Protein AF-A0A0U1DBP9-F1 (afdb_monomer)

Sequence (206 aa):
MGWTPLWFPVGHDGGGNIYAADLAPAAHGYRGQVIYLDHESPAGAMHCNESFTEMLVHGRKGTRSWPVEDGATASIDEWNADTEVLCTGGRDRPVDLGPLLNHPRIHAICTAGRPLADPRQLTRFPALDFLSMGLAEWRALLDAELVPPQLLAAEIFDDDSELAATVTTANDLLGLFGRPLIEMTQMRGWRQRNLMDRLREICWDS

pLDDT: mean 79.06, std 16.12, range [37.81, 97.75]

Mean predicted aligned error: 13.96 Å

Solvent-accessible surface area (backbone atoms only — not comparable to full-atom values): 12348 Å² total; per-residue (Å²): 138,88,79,58,94,48,48,44,77,78,49,64,82,81,79,75,26,38,34,22,33,26,65,70,50,58,101,86,55,51,76,42,17,25,28,35,37,54,74,86,51,91,76,55,71,27,55,28,37,79,31,64,58,47,39,70,77,66,64,46,79,52,65,73,51,71,74,77,66,62,79,32,51,25,38,82,92,65,62,58,94,67,26,28,32,40,39,50,72,87,74,101,55,61,47,73,59,76,92,55,62,57,37,76,52,31,24,34,41,34,34,84,51,49,50,57,66,56,68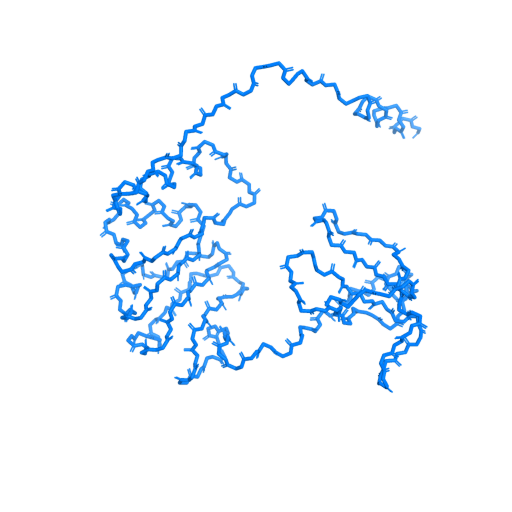,70,56,62,68,39,33,84,43,37,28,35,44,32,30,16,59,69,53,51,50,54,29,58,80,65,71,50,64,56,89,65,52,79,46,76,44,77,44,59,99,83,61,57,67,68,60,54,52,50,54,51,31,54,51,26,53,75,72,74,43,84,68,82,82,87,77,82,76,82,80,80,67,94,72,59,75,63,62,67,54,57,70,69,74,75,81,130

Structure (mmCIF, N/CA/C/O backbone):
data_AF-A0A0U1DBP9-F1
#
_entry.id   AF-A0A0U1DBP9-F1
#
loop_
_atom_site.group_PDB
_atom_site.id
_atom_site.type_symbol
_atom_site.label_atom_id
_atom_site.label_alt_id
_atom_site.label_comp_id
_atom_site.label_asym_id
_atom_site.label_entity_id
_atom_site.label_seq_id
_atom_site.pdbx_PDB_ins_code
_atom_site.Cartn_x
_atom_site.Cartn_y
_atom_site.Cartn_z
_atom_site.occupancy
_atom_site.B_iso_or_equiv
_atom_site.auth_seq_id
_atom_site.auth_comp_id
_atom_site.auth_asym_id
_atom_site.auth_atom_id
_atom_site.pdbx_PDB_model_num
ATOM 1 N N . MET A 1 1 ? 22.218 -13.522 4.074 1.00 42.28 1 MET A N 1
ATOM 2 C CA . MET A 1 1 ? 22.769 -12.162 4.261 1.00 42.28 1 MET A CA 1
ATOM 3 C C . MET A 1 1 ? 24.056 -12.053 3.461 1.00 42.28 1 MET A C 1
ATOM 5 O O . MET A 1 1 ? 25.081 -12.575 3.883 1.00 42.28 1 MET A O 1
ATOM 9 N N . GLY A 1 2 ? 23.939 -11.520 2.243 1.00 55.50 2 GLY A N 1
ATOM 10 C CA . GLY A 1 2 ? 24.971 -11.527 1.205 1.00 55.50 2 GLY A CA 1
ATOM 11 C C . GLY A 1 2 ? 25.671 -10.181 1.092 1.00 55.50 2 GLY A C 1
ATOM 12 O O . GLY A 1 2 ? 25.407 -9.433 0.167 1.00 55.50 2 GLY A O 1
ATOM 13 N N . TRP A 1 3 ? 26.547 -9.884 2.043 1.00 59.06 3 TRP A N 1
ATOM 14 C CA . TRP A 1 3 ? 27.486 -8.765 1.977 1.00 59.06 3 TRP A CA 1
ATOM 15 C C . TRP A 1 3 ? 28.909 -9.314 1.907 1.00 59.06 3 TRP A C 1
ATOM 17 O O . TRP A 1 3 ? 29.268 -10.234 2.644 1.00 59.06 3 TRP A O 1
ATOM 27 N N . THR A 1 4 ? 29.717 -8.763 1.005 1.00 71.69 4 THR A N 1
ATOM 28 C CA . THR A 1 4 ? 31.133 -9.107 0.845 1.00 71.69 4 THR A CA 1
ATOM 29 C C . THR A 1 4 ? 31.982 -7.848 1.014 1.00 71.69 4 THR A C 1
ATOM 31 O O . THR A 1 4 ? 31.596 -6.788 0.521 1.00 71.69 4 THR A O 1
ATOM 34 N N . PRO A 1 5 ? 33.165 -7.931 1.654 1.00 78.56 5 PRO A N 1
ATOM 35 C CA . PRO A 1 5 ? 34.103 -6.805 1.728 1.00 78.56 5 PRO A CA 1
ATOM 36 C C . PRO A 1 5 ? 34.623 -6.362 0.349 1.00 78.56 5 PRO A C 1
ATOM 38 O O . PRO A 1 5 ? 35.319 -5.357 0.242 1.00 78.56 5 PRO A O 1
ATOM 41 N N . LEU A 1 6 ? 34.310 -7.119 -0.706 1.00 85.81 6 LEU A N 1
ATOM 42 C CA . LEU A 1 6 ? 34.661 -6.819 -2.089 1.00 85.81 6 LEU A CA 1
ATOM 43 C C . LEU A 1 6 ? 33.613 -5.949 -2.798 1.00 85.81 6 LEU A C 1
ATOM 45 O O . LEU A 1 6 ? 33.759 -5.680 -3.985 1.00 85.81 6 LEU A O 1
ATOM 49 N N . TRP A 1 7 ? 32.592 -5.474 -2.087 1.00 88.88 7 TRP A N 1
ATOM 50 C CA . TRP A 1 7 ? 31.706 -4.413 -2.555 1.00 88.88 7 TRP A CA 1
ATOM 51 C C . TRP A 1 7 ? 32.135 -3.098 -1.928 1.00 88.88 7 TRP A C 1
ATOM 53 O O . TRP A 1 7 ? 31.959 -2.882 -0.732 1.00 88.88 7 TRP A O 1
ATOM 63 N N . PHE A 1 8 ? 32.745 -2.237 -2.737 1.00 88.88 8 PHE A N 1
ATOM 64 C CA . PHE A 1 8 ? 33.294 -0.968 -2.277 1.00 88.88 8 PHE A CA 1
ATOM 65 C C . PHE A 1 8 ? 32.264 0.153 -2.474 1.00 88.88 8 PHE A C 1
ATOM 67 O O . PHE A 1 8 ? 31.972 0.478 -3.626 1.00 88.88 8 PHE A O 1
ATOM 74 N N . PRO A 1 9 ? 31.705 0.757 -1.409 1.00 87.94 9 PRO A N 1
ATOM 75 C CA . PRO A 1 9 ? 30.751 1.855 -1.539 1.00 87.94 9 PRO A CA 1
ATOM 76 C C . PRO A 1 9 ? 31.374 3.056 -2.257 1.00 87.94 9 PRO A C 1
ATOM 78 O O . PRO A 1 9 ? 32.450 3.521 -1.887 1.00 87.94 9 PRO A O 1
ATOM 81 N N . VAL A 1 10 ? 30.685 3.571 -3.271 1.00 85.19 10 VAL A N 1
ATOM 82 C CA . VAL A 1 10 ? 31.117 4.730 -4.074 1.00 85.19 10 VAL A CA 1
ATOM 83 C C . VAL A 1 10 ? 30.134 5.899 -4.011 1.00 85.19 10 VAL A C 1
ATOM 85 O O . VAL A 1 10 ? 30.474 7.004 -4.429 1.00 85.19 10 VAL A O 1
ATOM 88 N N . GLY A 1 11 ? 28.929 5.683 -3.481 1.00 82.69 11 GLY A N 1
ATOM 89 C CA . GLY A 1 11 ? 27.929 6.731 -3.299 1.00 82.69 11 GLY A CA 1
ATOM 90 C C . GLY A 1 11 ? 26.657 6.222 -2.629 1.00 82.69 11 GLY A C 1
ATOM 91 O O . GLY A 1 11 ? 26.499 5.025 -2.397 1.00 82.69 11 GLY A O 1
ATOM 92 N N . HIS A 1 12 ? 25.743 7.142 -2.341 1.00 83.19 12 HIS A N 1
ATOM 93 C CA . HIS A 1 12 ? 24.415 6.858 -1.799 1.00 83.19 12 HIS A CA 1
ATOM 94 C C . HIS A 1 12 ? 23.386 7.803 -2.429 1.00 83.19 12 HIS A C 1
ATOM 96 O O . HIS A 1 12 ? 23.753 8.863 -2.938 1.00 83.19 12 HIS A O 1
ATOM 102 N N . ASP A 1 13 ? 22.104 7.446 -2.378 1.00 74.88 13 ASP A N 1
ATOM 103 C CA . ASP A 1 13 ? 21.010 8.330 -2.818 1.00 74.88 13 ASP A CA 1
ATOM 104 C C . ASP A 1 13 ? 20.464 9.233 -1.699 1.00 74.88 13 ASP A C 1
ATOM 106 O O . ASP A 1 13 ? 19.706 10.157 -1.969 1.00 74.88 13 ASP A O 1
ATOM 110 N N . GLY A 1 14 ? 20.904 9.014 -0.456 1.00 73.19 14 GLY A N 1
ATOM 111 C CA . GLY A 1 14 ? 20.485 9.795 0.713 1.00 73.19 14 GLY A CA 1
ATOM 112 C C . GLY A 1 14 ? 19.335 9.157 1.489 1.00 73.19 14 GLY A C 1
ATOM 113 O O . GLY A 1 14 ? 19.112 9.544 2.631 1.00 73.19 14 GLY A O 1
ATOM 114 N N . GLY A 1 15 ? 18.694 8.133 0.926 1.00 72.81 15 GLY A N 1
ATOM 115 C CA . GLY A 1 15 ? 17.669 7.323 1.575 1.00 72.81 15 GLY A CA 1
ATOM 116 C C . GLY A 1 15 ? 18.224 6.022 2.143 1.00 72.81 15 GLY A C 1
ATOM 117 O O . GLY A 1 15 ? 17.521 5.036 2.148 1.00 72.81 15 GLY A O 1
ATOM 118 N N . GLY A 1 16 ? 19.498 5.965 2.545 1.00 74.62 16 GLY A N 1
ATOM 119 C CA . GLY A 1 16 ? 20.103 4.746 3.107 1.00 74.62 16 GLY A CA 1
ATOM 120 C C . GLY A 1 16 ? 20.581 3.705 2.085 1.00 74.62 16 GLY A C 1
ATOM 121 O O . GLY A 1 16 ? 21.325 2.801 2.465 1.00 74.62 16 GLY A O 1
ATOM 122 N N . AS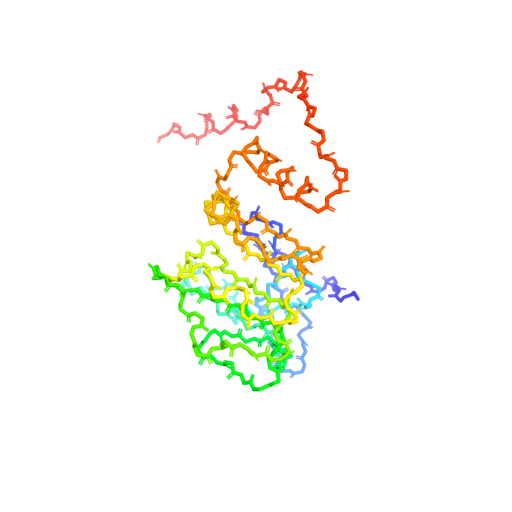N A 1 17 ? 20.261 3.862 0.798 1.00 81.44 17 ASN A N 1
ATOM 123 C CA . ASN A 1 17 ? 20.719 2.948 -0.247 1.00 81.44 17 ASN A CA 1
ATOM 124 C C . ASN A 1 17 ? 22.143 3.266 -0.705 1.00 81.44 17 ASN A C 1
ATOM 126 O O . ASN A 1 17 ? 22.565 4.427 -0.750 1.00 81.44 17 ASN A O 1
ATOM 130 N N . ILE A 1 18 ? 22.877 2.230 -1.109 1.00 85.19 18 ILE A N 1
ATOM 131 C CA . ILE A 1 18 ? 24.304 2.329 -1.425 1.00 85.19 18 ILE A CA 1
ATOM 132 C C . ILE A 1 18 ? 24.569 1.907 -2.869 1.00 85.19 18 ILE A C 1
ATOM 134 O O . ILE A 1 18 ? 24.165 0.835 -3.307 1.00 85.19 18 ILE A O 1
ATOM 138 N N . TYR A 1 19 ? 25.334 2.719 -3.593 1.00 85.00 19 TYR A N 1
ATOM 139 C CA . TYR A 1 19 ? 25.986 2.309 -4.835 1.00 85.00 19 TYR A CA 1
ATOM 140 C C . TYR A 1 19 ? 27.369 1.775 -4.486 1.00 85.00 19 TYR A C 1
ATOM 142 O O . TYR A 1 19 ? 28.158 2.474 -3.844 1.00 85.00 19 TYR A O 1
ATOM 150 N N . ALA A 1 20 ? 27.685 0.559 -4.916 1.00 88.50 20 ALA A N 1
ATOM 151 C CA . ALA A 1 20 ? 28.977 -0.066 -4.669 1.00 88.50 20 ALA A CA 1
ATOM 152 C C . ALA A 1 20 ? 29.616 -0.556 -5.970 1.00 88.50 20 ALA A C 1
ATOM 154 O O . ALA A 1 20 ? 28.935 -1.048 -6.866 1.00 88.50 20 ALA A O 1
ATOM 155 N N . ALA A 1 21 ? 30.937 -0.435 -6.070 1.00 90.31 21 ALA A N 1
ATOM 156 C CA . ALA A 1 21 ? 31.715 -1.120 -7.089 1.00 90.31 21 ALA A CA 1
ATOM 157 C C . ALA A 1 21 ? 31.906 -2.582 -6.669 1.00 90.31 21 ALA A C 1
ATOM 159 O O . ALA A 1 21 ? 32.447 -2.866 -5.596 1.00 90.31 21 ALA A O 1
ATOM 160 N N . ASP A 1 22 ? 31.473 -3.505 -7.518 1.00 90.25 22 ASP A N 1
ATOM 161 C CA . ASP A 1 22 ? 31.562 -4.938 -7.274 1.00 90.25 22 ASP A CA 1
ATOM 162 C C . ASP A 1 22 ? 32.907 -5.492 -7.761 1.00 90.25 22 ASP A C 1
ATOM 164 O O . ASP A 1 22 ? 33.198 -5.566 -8.958 1.00 90.25 22 ASP A O 1
ATOM 168 N N . LEU A 1 23 ? 33.764 -5.874 -6.815 1.00 90.75 23 LEU A N 1
ATOM 169 C CA . LEU A 1 23 ? 35.080 -6.448 -7.089 1.00 90.75 23 LEU A CA 1
ATOM 170 C C . LEU A 1 23 ? 35.072 -7.984 -7.101 1.00 90.75 23 LEU A C 1
ATOM 172 O O . LEU A 1 23 ? 36.127 -8.576 -7.342 1.00 90.75 23 LEU A O 1
ATOM 176 N N . ALA A 1 24 ? 33.920 -8.615 -6.854 1.00 88.38 24 ALA A N 1
ATOM 177 C CA . ALA A 1 24 ? 33.733 -10.063 -6.840 1.00 88.38 24 ALA A CA 1
ATOM 178 C C . ALA A 1 24 ? 32.407 -10.462 -7.516 1.00 88.38 24 ALA A C 1
ATOM 180 O O . ALA A 1 24 ? 31.544 -11.063 -6.867 1.00 88.38 24 ALA A O 1
ATOM 181 N N . PRO A 1 25 ? 32.245 -10.147 -8.814 1.00 84.88 25 PRO A N 1
ATOM 182 C CA . PRO A 1 25 ? 31.009 -10.423 -9.526 1.00 84.88 25 PRO A CA 1
ATOM 183 C C . PRO A 1 25 ? 30.734 -11.924 -9.643 1.00 84.88 25 PRO A C 1
ATOM 185 O O . PRO A 1 25 ? 31.646 -12.756 -9.663 1.00 84.88 25 PRO A O 1
ATOM 188 N N . ALA A 1 26 ? 29.453 -12.264 -9.784 1.00 79.88 26 ALA A N 1
ATOM 189 C CA . ALA A 1 26 ? 29.017 -13.605 -10.162 1.00 79.88 26 ALA A CA 1
ATOM 190 C C . ALA A 1 26 ? 29.498 -13.977 -11.582 1.00 79.88 26 ALA A C 1
ATOM 192 O O . ALA A 1 26 ? 30.008 -13.138 -12.321 1.00 79.88 26 ALA A O 1
ATOM 193 N N . ALA A 1 27 ? 29.294 -15.234 -11.994 1.00 79.31 27 ALA A N 1
ATOM 194 C CA . ALA A 1 27 ? 29.845 -15.803 -13.234 1.00 79.31 27 ALA A CA 1
ATOM 195 C C . ALA A 1 27 ? 29.553 -15.010 -14.531 1.00 79.31 27 ALA A C 1
ATOM 197 O O . ALA A 1 27 ? 30.297 -15.149 -15.500 1.00 79.31 27 ALA A O 1
ATOM 198 N N . HIS A 1 28 ? 28.499 -14.189 -14.553 1.00 79.00 28 HIS A N 1
ATOM 199 C CA . HIS A 1 28 ? 28.108 -13.356 -15.697 1.00 79.00 28 HIS A CA 1
ATOM 200 C C . HIS A 1 28 ? 28.276 -11.844 -15.466 1.00 79.00 28 HIS A C 1
ATOM 202 O O . HIS A 1 28 ? 27.854 -11.060 -16.308 1.00 79.00 28 HIS A O 1
ATOM 208 N N . GLY A 1 29 ? 28.855 -11.427 -14.337 1.00 80.44 29 GLY A N 1
ATOM 209 C CA . GLY A 1 29 ? 29.117 -10.018 -14.044 1.00 80.44 29 GLY A CA 1
ATOM 210 C C . GLY A 1 29 ? 30.533 -9.587 -14.426 1.00 80.44 29 GLY A C 1
ATOM 211 O O . GLY A 1 29 ? 31.403 -10.406 -14.734 1.00 80.44 29 GLY A O 1
ATOM 212 N N . TYR A 1 30 ? 30.777 -8.280 -14.356 1.00 85.31 30 TYR A N 1
ATOM 213 C CA . TYR A 1 30 ? 32.069 -7.683 -14.689 1.00 85.31 30 TYR A CA 1
ATOM 214 C C . TYR A 1 30 ? 32.696 -7.036 -13.464 1.00 85.31 30 TYR A C 1
ATOM 216 O O . TYR A 1 30 ? 32.031 -6.380 -12.666 1.00 85.31 30 TYR A O 1
ATOM 224 N N . ARG A 1 31 ? 34.007 -7.211 -13.294 1.00 88.12 31 ARG A N 1
ATOM 225 C CA . ARG A 1 31 ? 34.711 -6.615 -12.158 1.00 88.12 31 ARG A CA 1
ATOM 226 C C . ARG A 1 31 ? 34.710 -5.094 -12.307 1.00 88.12 31 ARG A C 1
ATOM 228 O O . ARG A 1 31 ? 35.195 -4.583 -13.310 1.00 88.12 31 ARG A O 1
ATOM 235 N N . GLY A 1 32 ? 34.230 -4.391 -11.286 1.00 86.56 32 GLY A N 1
ATOM 236 C CA . GLY A 1 32 ? 34.070 -2.938 -11.302 1.00 86.56 32 GLY A CA 1
ATOM 237 C C . GLY A 1 32 ? 32.704 -2.461 -11.799 1.00 86.56 32 GLY A C 1
ATOM 238 O O . GLY A 1 32 ? 32.503 -1.247 -11.863 1.00 86.56 32 GLY A O 1
ATOM 239 N N . GLN A 1 33 ? 31.773 -3.380 -12.093 1.00 89.75 33 GLN A N 1
ATOM 240 C CA . GLN A 1 33 ? 30.368 -3.028 -12.284 1.00 89.75 33 GLN A CA 1
ATOM 241 C C . GLN A 1 33 ? 29.831 -2.316 -11.040 1.00 89.75 33 GLN A C 1
ATOM 243 O O . GLN A 1 33 ? 30.244 -2.592 -9.910 1.00 89.75 33 GLN A O 1
ATOM 248 N N . VAL A 1 34 ? 28.911 -1.386 -11.250 1.00 87.56 34 VAL A N 1
ATOM 249 C CA . VAL A 1 34 ? 28.207 -0.699 -10.175 1.00 87.56 34 VAL A CA 1
ATOM 250 C C . VAL A 1 34 ? 26.963 -1.503 -9.852 1.00 87.56 34 VAL A C 1
ATOM 252 O O . VAL A 1 34 ? 26.117 -1.728 -10.718 1.00 87.56 34 VAL A O 1
ATOM 255 N N . ILE A 1 35 ? 26.848 -1.896 -8.593 1.00 86.50 35 ILE A N 1
ATOM 256 C CA . ILE A 1 35 ? 25.664 -2.517 -8.019 1.00 86.50 35 ILE A CA 1
ATOM 257 C C . ILE A 1 35 ? 24.975 -1.545 -7.062 1.00 86.50 35 ILE A C 1
ATOM 259 O O . ILE A 1 35 ? 25.615 -0.685 -6.455 1.00 86.50 35 ILE A O 1
ATOM 263 N N . TYR A 1 36 ? 23.664 -1.679 -6.945 1.00 83.69 36 TYR A N 1
ATOM 264 C CA . TYR A 1 36 ? 22.821 -0.936 -6.026 1.00 83.69 36 TYR A CA 1
ATOM 265 C C . TYR A 1 36 ? 22.365 -1.868 -4.909 1.00 83.69 36 TYR A C 1
ATOM 267 O O . TYR A 1 36 ? 21.880 -2.971 -5.165 1.00 83.69 36 TYR A O 1
ATOM 275 N N . LEU A 1 37 ? 22.575 -1.425 -3.679 1.00 80.69 37 LEU A N 1
ATOM 276 C CA . LEU A 1 37 ? 22.148 -2.089 -2.462 1.00 80.69 37 LEU A CA 1
ATOM 277 C C . LEU A 1 37 ? 20.975 -1.295 -1.917 1.00 80.69 37 LEU A C 1
ATOM 279 O O . LEU A 1 37 ? 21.156 -0.186 -1.405 1.00 80.69 37 LEU A O 1
ATOM 283 N N . ASP A 1 38 ? 19.797 -1.875 -2.075 1.00 74.88 38 ASP A N 1
ATOM 284 C CA . ASP A 1 38 ? 18.578 -1.367 -1.479 1.00 74.88 38 ASP A CA 1
ATOM 285 C C . ASP A 1 38 ? 18.574 -1.722 0.016 1.00 74.88 38 ASP A C 1
ATOM 287 O O . ASP A 1 38 ? 18.887 -2.852 0.401 1.00 74.88 38 ASP A O 1
ATOM 291 N N . HIS A 1 39 ? 18.300 -0.735 0.861 1.00 75.19 39 HIS A N 1
ATOM 292 C CA . HIS A 1 39 ? 18.278 -0.912 2.310 1.00 75.19 39 HIS A CA 1
ATOM 293 C C . HIS A 1 39 ? 16.942 -1.463 2.839 1.00 75.19 39 HIS A C 1
ATOM 295 O O . HIS A 1 39 ? 16.896 -1.940 3.975 1.00 75.19 39 HIS A O 1
ATOM 301 N N . GLU A 1 40 ? 15.887 -1.430 2.026 1.00 71.50 40 GLU A N 1
ATOM 302 C CA . GLU A 1 40 ? 14.545 -1.936 2.326 1.00 71.50 40 GLU A CA 1
ATOM 303 C C . GLU A 1 40 ? 14.326 -3.330 1.731 1.00 71.50 40 GLU A C 1
ATOM 305 O O . GLU A 1 40 ? 13.577 -4.136 2.286 1.00 71.50 40 GLU A O 1
ATOM 310 N N . SER A 1 41 ? 15.016 -3.659 0.632 1.00 61.78 41 SER A N 1
ATOM 311 C CA . SER A 1 41 ? 14.887 -4.970 -0.001 1.00 61.78 41 SER A CA 1
ATOM 312 C C . SER A 1 41 ? 15.908 -5.990 0.520 1.00 61.78 41 SER A C 1
ATOM 314 O O . SER A 1 41 ? 17.120 -5.793 0.404 1.00 61.78 41 SER A O 1
ATOM 316 N N . PRO A 1 42 ? 15.468 -7.171 1.001 1.00 49.88 42 PRO A N 1
ATOM 317 C CA . PRO A 1 42 ? 16.380 -8.269 1.316 1.00 49.88 42 PRO A CA 1
ATOM 318 C C . PRO A 1 42 ? 16.970 -8.929 0.054 1.00 49.88 42 PRO A C 1
ATOM 320 O O . PRO A 1 42 ? 17.831 -9.811 0.169 1.00 49.88 42 PRO A O 1
ATOM 323 N N . ALA A 1 43 ? 16.512 -8.535 -1.143 1.00 56.50 43 ALA A N 1
ATOM 324 C CA . ALA A 1 43 ? 16.802 -9.169 -2.423 1.00 56.50 43 ALA A CA 1
ATOM 325 C C . ALA A 1 43 ? 18.163 -8.757 -3.019 1.00 56.50 43 ALA A C 1
ATOM 327 O O . ALA A 1 43 ? 18.250 -8.328 -4.162 1.00 56.50 43 ALA A O 1
ATOM 328 N N . GLY A 1 44 ? 19.250 -8.957 -2.269 1.00 64.44 44 GLY A N 1
ATOM 329 C CA . GL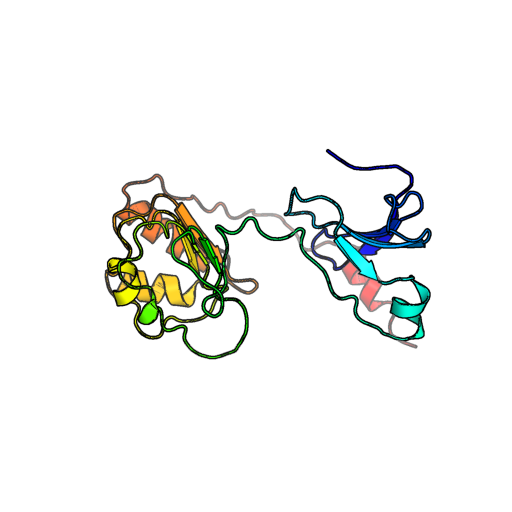Y A 1 44 ? 20.618 -8.891 -2.796 1.00 64.44 44 GLY A CA 1
ATOM 330 C C . GLY A 1 44 ? 20.999 -7.568 -3.479 1.00 64.44 44 GLY A C 1
ATOM 331 O O . GLY A 1 44 ? 20.362 -6.538 -3.308 1.00 64.44 44 GLY A O 1
ATOM 332 N N . ALA A 1 45 ? 22.102 -7.589 -4.225 1.00 72.19 45 ALA A N 1
ATOM 333 C CA . ALA A 1 45 ? 22.585 -6.426 -4.957 1.00 72.19 45 ALA A CA 1
ATOM 334 C C . ALA A 1 45 ? 22.030 -6.407 -6.386 1.00 72.19 45 ALA A C 1
ATOM 336 O O . ALA A 1 45 ? 22.102 -7.415 -7.090 1.00 72.19 45 ALA A O 1
ATOM 337 N N . MET A 1 46 ? 21.528 -5.260 -6.838 1.00 78.19 46 MET A N 1
ATOM 338 C CA . MET A 1 46 ? 21.016 -5.075 -8.197 1.00 78.19 46 MET A CA 1
ATOM 339 C C . MET A 1 46 ? 22.119 -4.539 -9.104 1.00 78.19 46 MET A C 1
ATOM 341 O O . MET A 1 46 ? 22.822 -3.605 -8.725 1.00 78.19 46 MET A O 1
ATOM 345 N N . HIS A 1 47 ? 22.257 -5.053 -10.325 1.00 80.25 47 HIS A N 1
ATOM 346 C CA . HIS A 1 47 ? 23.136 -4.406 -11.299 1.00 80.25 47 HIS A CA 1
ATOM 347 C C . HIS A 1 47 ? 22.589 -3.013 -11.641 1.00 80.25 47 HIS A C 1
ATOM 349 O O . HIS A 1 47 ? 21.403 -2.849 -11.924 1.00 80.25 47 HIS A O 1
ATOM 355 N N . CYS A 1 48 ? 23.463 -2.011 -11.605 1.00 79.75 48 CYS A N 1
ATOM 356 C CA . CYS A 1 48 ? 23.133 -0.626 -11.901 1.00 79.75 48 CYS A CA 1
ATOM 357 C C . CYS A 1 48 ? 23.832 -0.176 -13.187 1.00 79.75 48 CYS A C 1
ATOM 359 O O . CYS A 1 48 ? 23.177 0.329 -14.094 1.00 79.75 48 CYS A O 1
ATOM 361 N N . ASN A 1 49 ? 25.152 -0.342 -13.296 1.00 78.44 49 ASN A N 1
ATOM 362 C CA . ASN A 1 49 ? 25.908 0.120 -14.462 1.00 78.44 49 ASN A CA 1
ATOM 363 C C . ASN A 1 49 ? 27.184 -0.710 -14.672 1.00 78.44 49 ASN A C 1
ATOM 365 O O . ASN A 1 49 ? 27.703 -1.302 -13.732 1.00 78.44 49 ASN A O 1
ATOM 369 N N . GLU A 1 50 ? 27.735 -0.685 -15.882 1.00 82.81 50 GLU A N 1
ATOM 370 C CA . GLU A 1 50 ? 28.965 -1.398 -16.238 1.00 82.81 50 GLU A CA 1
ATOM 371 C C . GLU A 1 50 ? 30.203 -0.822 -15.536 1.00 82.81 50 GLU A C 1
ATOM 373 O O . GLU A 1 50 ? 31.152 -1.554 -15.259 1.00 82.81 50 GLU A O 1
ATOM 378 N N . SER A 1 51 ? 30.217 0.485 -15.237 1.00 80.31 51 SER A N 1
ATOM 379 C CA . SER A 1 51 ? 31.310 1.118 -14.491 1.00 80.31 51 SER A CA 1
ATOM 380 C C . SER A 1 51 ? 30.919 2.445 -13.836 1.00 80.31 51 SER A C 1
ATOM 382 O O . SER A 1 51 ? 29.953 3.110 -14.216 1.00 80.31 51 SER A O 1
ATOM 384 N N . PHE A 1 52 ? 31.729 2.877 -12.868 1.00 78.00 52 PHE A N 1
ATOM 385 C CA . PHE A 1 52 ? 31.586 4.190 -12.235 1.00 78.00 52 PHE A CA 1
ATOM 386 C C . PHE A 1 52 ? 31.850 5.353 -13.209 1.00 78.00 52 PHE A C 1
ATOM 388 O O . PHE A 1 52 ? 31.235 6.412 -13.094 1.00 78.00 52 PHE A O 1
ATOM 395 N N . THR A 1 53 ? 32.720 5.148 -14.204 1.00 79.81 53 THR A N 1
ATOM 396 C CA . THR A 1 53 ? 33.012 6.134 -15.255 1.00 79.81 53 THR A CA 1
ATOM 397 C C . THR A 1 53 ? 31.784 6.416 -16.115 1.00 79.81 53 THR A C 1
ATOM 399 O O . THR A 1 53 ? 31.469 7.580 -16.356 1.00 79.81 53 THR A O 1
ATOM 402 N N . GLU A 1 54 ? 31.043 5.380 -16.511 1.00 76.06 54 GLU A N 1
ATOM 403 C CA . GLU A 1 54 ? 29.792 5.543 -17.265 1.00 76.06 54 GLU A CA 1
ATOM 404 C C . GLU A 1 54 ? 28.749 6.352 -16.482 1.00 76.06 54 GLU A C 1
ATOM 406 O O . GLU A 1 54 ? 28.041 7.188 -17.048 1.00 76.06 54 GLU A O 1
ATOM 411 N N . MET A 1 55 ? 28.698 6.163 -15.163 1.00 72.25 55 MET A N 1
ATOM 412 C CA . MET A 1 55 ? 27.770 6.888 -14.301 1.00 72.25 55 MET A CA 1
ATOM 413 C C . MET A 1 55 ? 28.177 8.356 -14.092 1.00 72.25 55 MET A C 1
ATOM 415 O O . MET A 1 55 ? 27.344 9.243 -14.262 1.00 72.25 55 MET A O 1
ATOM 419 N N . LEU A 1 56 ? 29.440 8.631 -13.742 1.00 75.31 56 LEU A N 1
ATOM 420 C CA . LEU A 1 56 ? 29.887 9.984 -13.383 1.00 75.31 56 LEU A CA 1
ATOM 421 C C . LEU A 1 56 ? 30.304 10.849 -14.572 1.00 75.31 56 LEU A C 1
ATOM 423 O O . LEU A 1 56 ? 29.968 12.028 -14.622 1.00 75.31 56 LEU A O 1
ATOM 427 N N . VAL A 1 57 ? 31.081 10.289 -15.499 1.00 78.69 57 VAL A N 1
ATOM 428 C CA . VAL A 1 57 ? 31.672 11.053 -16.609 1.00 78.69 57 VAL A CA 1
ATOM 429 C C . VAL A 1 57 ? 30.679 11.171 -17.755 1.00 78.69 57 VAL A C 1
ATOM 431 O O . VAL A 1 57 ? 30.595 12.213 -18.403 1.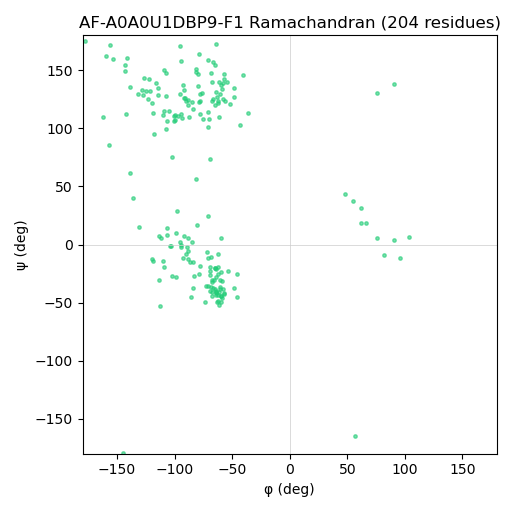00 78.69 57 VAL A O 1
ATOM 434 N N . HIS A 1 58 ? 29.908 10.111 -17.997 1.00 71.56 58 HIS A N 1
ATOM 435 C CA . HIS A 1 58 ? 28.961 10.050 -19.109 1.00 71.56 58 HIS A CA 1
ATOM 436 C C . HIS A 1 58 ? 27.505 10.266 -18.682 1.00 71.56 58 HIS A C 1
ATOM 438 O O . HIS A 1 58 ? 26.622 10.288 -19.537 1.00 71.56 58 HIS A O 1
ATOM 444 N N .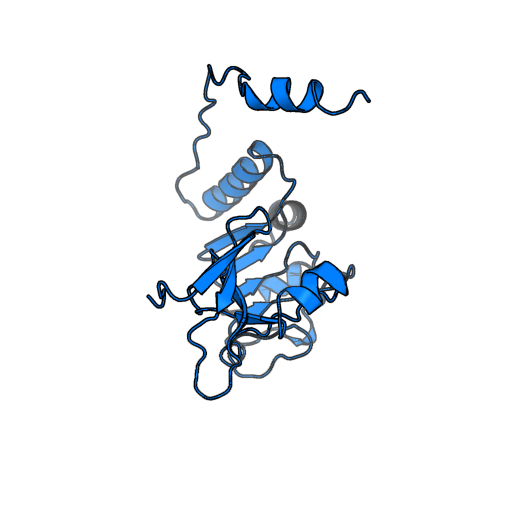 GLY A 1 59 ? 27.249 10.461 -17.381 1.00 64.88 59 GLY A N 1
ATOM 445 C CA . GLY A 1 59 ? 25.923 10.778 -16.846 1.00 64.88 59 GLY A CA 1
ATOM 446 C C . GLY A 1 59 ? 24.875 9.691 -17.098 1.00 64.88 59 GLY A C 1
ATOM 447 O O . GLY A 1 59 ? 23.676 9.975 -17.044 1.00 64.88 59 GLY A O 1
ATOM 448 N N . ARG A 1 60 ? 25.291 8.456 -17.413 1.00 65.62 60 ARG A N 1
ATOM 449 C CA . ARG A 1 60 ? 24.360 7.367 -17.713 1.00 65.62 60 ARG A CA 1
ATOM 450 C C . ARG A 1 60 ? 23.740 6.875 -16.416 1.00 65.62 60 ARG A C 1
ATOM 452 O O . ARG A 1 60 ? 24.392 6.215 -15.605 1.00 65.62 60 ARG A O 1
ATOM 459 N N . LYS A 1 61 ? 22.460 7.189 -16.225 1.00 62.19 61 LYS A N 1
ATOM 460 C CA . LYS A 1 61 ? 21.669 6.627 -15.130 1.00 62.19 61 LYS A CA 1
ATOM 461 C C . LYS A 1 61 ? 21.536 5.126 -15.361 1.00 62.19 61 LYS A C 1
ATOM 463 O O . LYS A 1 61 ? 21.035 4.705 -16.399 1.00 62.19 61 LYS A O 1
ATOM 468 N N . GLY A 1 62 ? 22.034 4.345 -14.411 1.00 60.72 62 GLY A N 1
ATOM 469 C CA . GLY A 1 62 ? 21.939 2.897 -14.464 1.00 60.72 62 GLY A CA 1
ATOM 470 C C . GLY A 1 62 ? 20.489 2.422 -14.470 1.00 60.72 62 GLY A C 1
ATOM 471 O O . GLY A 1 62 ? 19.652 2.974 -13.754 1.00 60.72 62 GLY A O 1
ATOM 472 N N . THR A 1 63 ? 20.184 1.406 -15.272 1.00 59.78 63 THR A N 1
ATOM 473 C CA . THR A 1 63 ? 18.898 0.706 -15.205 1.00 59.78 63 THR A CA 1
ATOM 474 C C . THR A 1 63 ? 18.984 -0.344 -14.114 1.00 59.78 63 THR A C 1
ATOM 476 O O . THR A 1 63 ? 19.779 -1.277 -14.214 1.00 59.78 63 THR A O 1
ATOM 479 N N . ARG A 1 64 ? 18.164 -0.187 -13.076 1.00 66.38 64 ARG A N 1
ATOM 480 C CA . ARG A 1 64 ? 18.065 -1.153 -11.987 1.00 66.38 64 ARG A CA 1
ATOM 481 C C . ARG A 1 64 ? 17.223 -2.331 -12.468 1.00 66.38 64 ARG A C 1
ATOM 483 O O . ARG A 1 64 ? 16.036 -2.162 -12.728 1.00 66.38 64 ARG A O 1
ATOM 490 N N . SER A 1 65 ? 17.829 -3.503 -12.618 1.00 54.84 65 SER A N 1
ATOM 491 C CA . SER A 1 65 ? 17.082 -4.737 -12.862 1.00 54.84 65 SER A CA 1
ATOM 492 C C . SER A 1 65 ? 16.822 -5.414 -11.524 1.00 54.84 65 SER A C 1
ATOM 494 O O . SER A 1 65 ? 17.764 -5.915 -10.900 1.00 54.84 65 SER A O 1
ATOM 496 N N . TRP A 1 66 ? 15.569 -5.411 -11.076 1.00 51.97 66 TRP A N 1
ATOM 497 C CA . TRP A 1 66 ? 15.154 -6.258 -9.963 1.00 51.97 66 TRP A CA 1
ATOM 498 C C . TRP A 1 66 ? 15.460 -7.721 -10.299 1.00 51.97 66 TRP A C 1
ATOM 500 O O . TRP A 1 66 ? 15.331 -8.111 -11.467 1.00 51.97 66 TRP A O 1
ATOM 510 N N . PRO A 1 67 ? 15.891 -8.544 -9.322 1.00 43.66 67 PRO A N 1
ATOM 511 C CA . PRO A 1 67 ? 15.702 -9.982 -9.448 1.00 43.66 67 PRO A CA 1
ATOM 512 C C . PRO A 1 67 ? 14.243 -10.171 -9.840 1.00 43.66 67 PRO A C 1
ATOM 514 O O . PRO A 1 67 ? 13.395 -9.557 -9.197 1.00 43.66 67 PRO A O 1
ATOM 517 N N . VAL A 1 68 ? 13.995 -10.904 -10.931 1.00 43.31 68 VAL A N 1
ATOM 518 C CA . VAL A 1 68 ? 12.653 -11.155 -11.473 1.00 43.31 68 VAL A CA 1
ATOM 519 C C . VAL A 1 68 ? 11.692 -11.301 -10.301 1.00 43.31 68 VAL A C 1
ATOM 521 O O . VAL A 1 68 ? 11.870 -12.216 -9.494 1.00 43.31 68 VAL A O 1
ATOM 524 N N . GLU A 1 69 ? 10.774 -10.339 -10.164 1.00 48.84 69 GLU A N 1
ATOM 525 C CA . GLU A 1 69 ? 9.697 -10.439 -9.192 1.00 48.84 69 GLU A CA 1
ATOM 526 C C . GLU A 1 69 ? 9.050 -11.798 -9.444 1.00 48.84 69 GLU A C 1
ATOM 528 O O . GLU A 1 69 ? 8.690 -12.118 -10.581 1.00 48.84 69 GLU A O 1
ATOM 533 N N . ASP A 1 70 ? 9.033 -12.651 -8.422 1.00 47.34 70 ASP A N 1
ATOM 534 C CA . ASP A 1 70 ? 8.360 -13.942 -8.499 1.00 47.34 70 ASP A CA 1
ATOM 535 C C . ASP A 1 70 ? 6.959 -13.682 -9.077 1.00 47.34 70 ASP A C 1
ATOM 537 O O . ASP A 1 70 ? 6.330 -12.698 -8.683 1.00 47.34 70 ASP A O 1
ATOM 541 N N . GLY A 1 71 ? 6.496 -14.480 -10.048 1.00 51.75 71 GLY A N 1
ATOM 542 C CA . GLY A 1 71 ? 5.386 -14.137 -10.968 1.00 51.75 71 GLY A CA 1
ATOM 543 C C . GLY A 1 71 ? 4.013 -13.839 -10.332 1.00 51.75 71 GLY A C 1
ATOM 544 O O . GLY A 1 71 ? 3.025 -13.668 -11.048 1.00 51.75 71 GLY A O 1
ATOM 545 N N . ALA A 1 72 ? 3.962 -13.795 -9.002 1.00 58.38 72 ALA A N 1
ATOM 546 C CA . ALA A 1 72 ? 2.881 -13.344 -8.145 1.00 58.38 72 ALA A CA 1
ATOM 547 C C . ALA A 1 72 ? 2.781 -11.807 -8.026 1.00 58.38 72 ALA A C 1
ATOM 549 O O . ALA A 1 72 ? 1.680 -11.314 -7.780 1.00 58.38 72 ALA A O 1
ATOM 550 N N . THR A 1 73 ? 3.863 -11.043 -8.218 1.00 63.84 73 THR A N 1
ATOM 551 C CA . THR A 1 73 ? 3.799 -9.569 -8.269 1.00 63.84 73 THR A CA 1
ATOM 552 C C . THR A 1 73 ? 3.693 -9.105 -9.713 1.00 63.84 73 THR A C 1
ATOM 554 O O . THR A 1 73 ? 4.455 -9.545 -10.572 1.00 63.84 73 THR A O 1
ATOM 557 N N . ALA A 1 74 ? 2.728 -8.236 -10.002 1.00 62.38 74 ALA A N 1
ATOM 558 C CA . ALA A 1 74 ? 2.559 -7.687 -11.338 1.00 62.38 74 ALA A CA 1
ATOM 559 C C . ALA A 1 74 ? 2.122 -6.224 -11.315 1.00 62.38 74 ALA A C 1
ATOM 561 O O . ALA A 1 74 ? 1.469 -5.747 -10.381 1.00 62.38 74 ALA A O 1
ATOM 562 N N . SER A 1 75 ? 2.447 -5.522 -12.399 1.00 73.19 75 SER A N 1
ATOM 563 C CA . SER A 1 75 ? 1.865 -4.219 -12.684 1.00 73.19 75 SER A CA 1
ATOM 564 C C . SER A 1 75 ? 0.457 -4.349 -13.263 1.00 73.19 75 SER A C 1
ATOM 566 O O . SER A 1 75 ? 0.056 -5.410 -13.746 1.00 73.19 75 SER A O 1
ATOM 568 N N . ILE A 1 76 ? -0.312 -3.255 -13.254 1.00 72.62 76 ILE A N 1
ATOM 569 C CA . ILE A 1 76 ? -1.662 -3.257 -13.839 1.00 72.62 76 ILE A CA 1
ATOM 570 C C . ILE A 1 76 ? -1.677 -3.548 -15.346 1.00 72.62 76 ILE A C 1
ATOM 572 O O . ILE A 1 76 ? -2.707 -3.960 -15.874 1.00 72.62 76 ILE A O 1
ATOM 576 N N . ASP A 1 77 ? -0.543 -3.382 -16.025 1.00 74.00 77 ASP A N 1
ATOM 577 C CA . ASP A 1 77 ? -0.406 -3.662 -17.454 1.00 74.00 77 ASP A CA 1
ATOM 578 C C . ASP A 1 77 ? 0.091 -5.099 -17.734 1.00 74.00 77 ASP A C 1
ATOM 580 O O . ASP A 1 77 ? 0.022 -5.557 -18.873 1.00 74.00 77 ASP A O 1
ATOM 584 N N . GLU A 1 78 ? 0.567 -5.831 -16.716 1.00 79.38 78 GLU A N 1
ATOM 585 C CA . GLU A 1 78 ? 1.305 -7.101 -16.877 1.00 79.38 78 GLU A CA 1
ATOM 586 C C . GLU A 1 78 ? 0.780 -8.249 -15.988 1.00 79.38 78 GLU A C 1
ATOM 588 O O . GLU A 1 78 ? 1.441 -9.273 -15.815 1.00 79.38 78 GLU A O 1
ATOM 593 N N . TRP A 1 79 ? -0.418 -8.102 -15.419 1.00 83.19 79 TRP A N 1
ATOM 594 C CA . TRP A 1 79 ? -1.030 -9.104 -14.542 1.00 83.19 79 TRP A CA 1
ATOM 595 C C . TRP A 1 79 ? -1.491 -10.373 -15.272 1.00 83.19 79 TRP A C 1
ATOM 597 O O . TRP A 1 79 ? -1.754 -10.393 -16.477 1.00 83.19 79 TRP A O 1
ATOM 607 N N . ASN A 1 80 ? -1.633 -11.454 -14.505 1.00 81.94 80 ASN A N 1
ATOM 608 C CA . ASN A 1 80 ? -2.139 -12.744 -14.960 1.00 81.94 80 ASN A CA 1
ATOM 609 C C . ASN A 1 80 ? -2.975 -13.429 -13.855 1.00 81.94 80 ASN A C 1
ATOM 611 O O . ASN A 1 80 ? -3.171 -12.877 -12.777 1.00 81.94 80 ASN A O 1
ATOM 615 N N . ALA A 1 81 ? -3.490 -14.634 -14.122 1.00 84.06 81 ALA A N 1
ATOM 616 C CA . ALA A 1 81 ? -4.376 -15.354 -13.197 1.00 84.06 81 ALA A CA 1
ATOM 617 C C . ALA A 1 81 ? -3.716 -15.775 -11.865 1.00 84.06 81 ALA A C 1
ATOM 619 O O . ALA A 1 81 ? -4.414 -16.046 -10.885 1.00 84.06 81 ALA A O 1
ATOM 620 N N . ASP A 1 82 ? -2.387 -15.845 -11.834 1.00 83.75 82 ASP A N 1
ATOM 621 C CA . ASP A 1 82 ? -1.591 -16.194 -10.660 1.00 83.75 82 ASP A CA 1
ATOM 622 C C . ASP A 1 82 ? -1.092 -14.957 -9.897 1.00 83.75 82 ASP A C 1
ATOM 624 O O . ASP A 1 82 ? -0.412 -15.113 -8.889 1.00 83.75 82 ASP A O 1
ATOM 628 N N . THR A 1 83 ? -1.454 -13.740 -10.324 1.00 83.44 83 THR A N 1
ATOM 629 C CA . THR A 1 83 ? -1.097 -12.503 -9.617 1.00 83.44 83 THR A CA 1
ATOM 630 C C . THR A 1 83 ? -1.729 -12.458 -8.220 1.00 83.44 83 THR A C 1
ATOM 632 O O . THR A 1 83 ? -2.946 -12.588 -8.053 1.00 83.44 83 THR A O 1
ATOM 635 N N . GLU A 1 84 ? -0.890 -12.225 -7.214 1.00 86.06 84 GLU A N 1
ATOM 636 C CA . GLU A 1 84 ? -1.241 -12.124 -5.792 1.00 86.06 84 GLU A CA 1
ATOM 637 C C . GLU A 1 84 ? -1.017 -10.702 -5.246 1.00 86.06 84 GLU A C 1
ATOM 639 O O . GLU A 1 84 ? -1.775 -10.231 -4.393 1.00 86.06 84 GLU A O 1
ATOM 644 N N . VAL A 1 85 ? -0.036 -9.987 -5.807 1.00 88.00 85 VAL A N 1
ATOM 645 C CA . VAL A 1 85 ? 0.330 -8.613 -5.448 1.00 88.00 85 VAL A CA 1
ATOM 646 C C . VAL A 1 85 ? 0.240 -7.722 -6.685 1.00 88.00 85 VAL A C 1
ATOM 648 O O . VAL A 1 85 ? 0.867 -7.990 -7.709 1.00 88.00 85 VAL A O 1
ATOM 651 N N . LEU A 1 86 ? -0.533 -6.641 -6.593 1.00 87.38 86 LEU A N 1
ATOM 652 C CA . LEU A 1 86 ? -0.696 -5.672 -7.673 1.00 87.38 86 LEU A CA 1
ATOM 653 C C . LEU A 1 86 ? -0.010 -4.348 -7.326 1.00 87.38 86 LEU A C 1
ATOM 655 O O . LEU A 1 86 ? -0.471 -3.613 -6.451 1.00 87.38 86 LEU A O 1
ATOM 659 N N . CYS A 1 87 ? 1.027 -3.993 -8.079 1.00 85.12 87 CYS A N 1
ATOM 660 C CA . CYS A 1 87 ? 1.750 -2.732 -7.927 1.00 85.12 87 CYS A CA 1
ATOM 661 C C . CYS A 1 87 ? 1.468 -1.817 -9.120 1.00 85.12 87 CYS A C 1
ATOM 663 O O . CYS A 1 87 ? 1.897 -2.061 -10.240 1.00 85.12 87 CYS A O 1
ATOM 665 N N . THR A 1 88 ? 0.761 -0.714 -8.909 1.00 76.25 88 THR A N 1
ATOM 666 C CA . THR A 1 88 ? 0.249 0.109 -10.022 1.00 76.25 88 THR A CA 1
ATOM 667 C C . THR A 1 88 ? 1.282 1.063 -10.646 1.00 76.25 88 THR A C 1
ATOM 669 O O . THR A 1 88 ? 0.875 2.009 -11.305 1.00 76.25 88 THR A O 1
ATOM 672 N N . GLY A 1 89 ? 2.592 0.883 -10.429 1.00 63.00 89 GLY A N 1
ATOM 673 C CA . GLY A 1 89 ? 3.635 1.902 -10.657 1.00 63.00 89 GLY A CA 1
ATOM 674 C C . GLY A 1 89 ? 3.503 2.773 -11.928 1.00 63.00 89 GLY A C 1
ATOM 675 O O . GLY A 1 89 ? 3.086 2.308 -12.980 1.00 63.00 89 GLY A O 1
ATOM 676 N N . GLY A 1 90 ? 3.909 4.049 -11.845 1.00 58.69 90 GLY A N 1
ATOM 677 C CA . GLY A 1 90 ? 4.137 4.938 -12.999 1.00 58.69 90 GLY A CA 1
ATOM 678 C C . GLY A 1 90 ? 2.907 5.539 -13.724 1.00 58.69 90 GLY A C 1
ATOM 679 O O . GLY A 1 90 ? 2.042 4.832 -14.231 1.00 58.69 90 GLY A O 1
ATOM 680 N N . ARG A 1 91 ? 2.963 6.874 -13.914 1.00 52.88 91 ARG A N 1
ATOM 681 C CA . ARG A 1 91 ? 2.084 7.825 -14.659 1.00 52.88 91 ARG A CA 1
ATOM 682 C C . ARG A 1 91 ? 0.930 8.488 -13.881 1.00 52.88 91 ARG A C 1
ATOM 684 O O . ARG A 1 91 ? 0.151 7.835 -13.201 1.00 52.88 91 ARG A O 1
ATOM 691 N N . ASP A 1 92 ? 0.752 9.789 -14.140 1.00 65.19 92 ASP A N 1
ATOM 692 C CA . ASP A 1 92 ? -0.155 10.750 -13.468 1.00 65.19 92 ASP A CA 1
ATOM 693 C C . ASP A 1 92 ? -1.667 10.570 -13.732 1.00 65.19 92 ASP A C 1
ATOM 695 O O . ASP A 1 92 ? -2.437 11.530 -13.687 1.00 65.19 92 ASP A O 1
ATOM 699 N N . ARG A 1 93 ? -2.131 9.368 -14.083 1.00 79.25 93 ARG A N 1
ATOM 700 C CA . ARG A 1 93 ? -3.564 9.116 -14.325 1.00 79.25 93 ARG A CA 1
ATOM 701 C C . ARG A 1 93 ? -4.167 8.286 -13.198 1.00 79.25 93 ARG A C 1
ATOM 703 O O . ARG A 1 93 ? -3.466 7.409 -12.690 1.00 79.25 93 ARG A O 1
ATOM 710 N N . PRO A 1 94 ? -5.452 8.490 -12.859 1.00 86.44 94 PRO A N 1
ATOM 711 C CA . PRO A 1 94 ? -6.148 7.587 -11.958 1.00 86.44 94 PRO A CA 1
ATOM 712 C C . PRO A 1 94 ? -6.075 6.135 -12.443 1.00 86.44 94 PRO A C 1
ATOM 714 O O . PRO A 1 94 ? -6.152 5.874 -13.647 1.00 86.44 94 PRO A O 1
ATOM 717 N N . VAL A 1 95 ? -5.893 5.204 -11.511 1.00 87.06 95 VAL A N 1
ATOM 718 C CA . VAL A 1 95 ? -5.777 3.767 -11.783 1.00 87.06 95 VAL A CA 1
ATOM 719 C C . VAL A 1 95 ? -7.172 3.155 -11.870 1.00 87.06 95 VAL A C 1
ATOM 721 O O . VAL A 1 95 ? -7.943 3.242 -10.917 1.00 87.06 95 VAL A O 1
ATOM 724 N N . ASP A 1 96 ? -7.493 2.515 -12.992 1.00 88.62 96 ASP A N 1
ATOM 725 C CA . ASP A 1 96 ? -8.741 1.767 -13.158 1.00 88.62 96 ASP A CA 1
ATOM 726 C C . ASP A 1 96 ? -8.517 0.273 -12.895 1.00 88.62 96 ASP A C 1
ATOM 728 O O . ASP A 1 96 ? -7.878 -0.412 -13.690 1.00 88.62 96 ASP A O 1
ATOM 732 N N . LEU A 1 97 ? -9.070 -0.240 -11.792 1.00 90.81 97 LEU A N 1
ATOM 733 C CA . LEU A 1 97 ? -8.990 -1.656 -11.413 1.00 90.81 97 LEU A CA 1
ATOM 734 C C . LEU A 1 97 ? -10.074 -2.519 -12.085 1.00 90.81 97 LEU A C 1
ATOM 736 O O . LEU A 1 97 ? -10.158 -3.717 -11.817 1.00 90.81 97 LEU A O 1
ATOM 740 N N . GLY A 1 98 ? -10.912 -1.940 -12.951 1.00 91.25 98 GLY A N 1
ATOM 741 C CA . GLY A 1 98 ? -12.017 -2.608 -13.645 1.00 91.25 98 GLY A CA 1
ATOM 742 C C . GLY A 1 98 ? -11.675 -3.972 -14.269 1.00 91.25 98 GLY A C 1
ATOM 743 O O . GLY A 1 98 ? -12.434 -4.922 -14.059 1.00 91.25 98 GLY A O 1
ATOM 744 N N . PRO A 1 99 ? -10.539 -4.123 -14.980 1.00 89.12 99 PRO A N 1
ATOM 745 C CA . PRO A 1 99 ? -10.133 -5.400 -15.576 1.00 89.12 99 PRO A CA 1
ATOM 746 C C . PRO A 1 99 ? -9.838 -6.520 -14.565 1.00 89.12 99 PRO A C 1
ATOM 748 O O . PRO A 1 99 ? -9.874 -7.693 -14.926 1.00 89.12 99 PRO A O 1
ATOM 751 N N . LEU A 1 100 ? -9.554 -6.159 -13.313 1.00 90.19 100 LEU A N 1
ATOM 752 C CA . LEU A 1 100 ? -9.071 -7.043 -12.250 1.00 90.19 100 LEU A CA 1
ATOM 753 C C . LEU A 1 100 ? -10.152 -7.405 -11.224 1.00 90.19 100 LEU A C 1
ATOM 755 O O . LEU A 1 100 ? -9.886 -8.131 -10.267 1.00 90.19 100 LEU A O 1
ATOM 759 N N . LEU A 1 101 ? -11.374 -6.889 -11.377 1.00 92.25 101 LEU A N 1
ATOM 760 C CA . LEU A 1 101 ? -12.413 -7.073 -10.366 1.00 92.25 101 LEU A CA 1
ATOM 761 C C . LEU A 1 101 ? -12.723 -8.556 -10.147 1.00 92.25 101 LEU A C 1
ATOM 763 O O . LEU A 1 101 ? -12.943 -9.319 -11.089 1.00 92.25 101 LEU A O 1
ATOM 767 N N . ASN A 1 102 ? -12.869 -8.932 -8.876 1.00 91.38 102 ASN A N 1
ATOM 768 C CA . ASN A 1 102 ? -13.088 -10.302 -8.411 1.00 91.38 102 ASN A CA 1
ATOM 769 C C . ASN A 1 102 ? -11.905 -11.253 -8.650 1.00 91.38 102 ASN A C 1
ATOM 771 O O . ASN A 1 102 ? -12.103 -12.469 -8.591 1.00 91.38 102 ASN A O 1
ATOM 775 N N . HIS A 1 103 ? -10.692 -10.737 -8.888 1.00 92.00 103 HIS A N 1
ATOM 776 C CA . HIS A 1 103 ? -9.502 -11.582 -8.922 1.00 92.00 103 HIS A CA 1
ATOM 777 C C . HIS A 1 103 ? -9.376 -12.354 -7.596 1.00 92.00 103 HIS A C 1
ATOM 779 O O . HIS A 1 103 ? -9.356 -11.730 -6.530 1.00 92.00 103 HIS A O 1
ATOM 785 N N . PRO A 1 104 ? -9.315 -13.697 -7.620 1.00 89.94 104 PRO A N 1
ATOM 786 C CA . PRO A 1 104 ? -9.455 -14.499 -6.406 1.00 89.94 104 PRO A CA 1
ATOM 787 C C . PRO A 1 104 ? -8.192 -14.523 -5.543 1.00 89.94 104 PRO A C 1
ATOM 789 O O . PRO A 1 104 ? -8.278 -14.894 -4.377 1.00 89.94 104 PRO A O 1
ATOM 792 N N . ARG A 1 105 ? -7.035 -14.169 -6.117 1.00 88.06 105 ARG A N 1
ATOM 793 C CA . ARG A 1 105 ? -5.725 -14.290 -5.462 1.00 88.06 105 ARG A CA 1
ATOM 794 C C . ARG A 1 105 ? -5.078 -12.960 -5.097 1.00 88.06 105 ARG A C 1
ATOM 796 O O . ARG A 1 105 ? -4.142 -12.971 -4.311 1.00 88.06 105 ARG A O 1
ATOM 803 N N . ILE A 1 106 ? -5.571 -11.834 -5.632 1.00 92.44 106 ILE A N 1
ATOM 804 C CA . ILE A 1 106 ? -4.998 -10.525 -5.296 1.00 92.44 106 ILE A CA 1
ATOM 805 C C . ILE A 1 106 ? -5.363 -10.218 -3.849 1.00 92.44 106 ILE A C 1
ATOM 807 O O . ILE A 1 106 ? -6.528 -9.948 -3.543 1.00 92.44 106 ILE A O 1
ATOM 811 N N . HIS A 1 107 ? -4.356 -10.286 -2.986 1.00 91.88 107 HIS A N 1
ATOM 812 C CA . HIS A 1 107 ? -4.481 -9.999 -1.566 1.00 91.88 107 HIS A CA 1
ATOM 813 C C . HIS A 1 107 ? -3.783 -8.685 -1.186 1.00 91.88 107 HIS A C 1
ATOM 815 O O . HIS A 1 107 ? -4.155 -8.064 -0.196 1.00 91.88 107 HIS A O 1
ATOM 821 N N . ALA A 1 108 ? -2.862 -8.194 -2.022 1.00 91.25 108 ALA A N 1
ATOM 822 C CA . ALA A 1 108 ? -2.157 -6.932 -1.821 1.00 91.25 108 ALA A CA 1
ATOM 823 C C . ALA A 1 108 ? -2.312 -5.989 -3.025 1.00 91.25 108 ALA A C 1
ATOM 825 O O . ALA A 1 108 ? -2.099 -6.391 -4.172 1.00 91.25 108 ALA A O 1
ATOM 826 N N . ILE A 1 109 ? -2.646 -4.721 -2.768 1.00 92.00 109 ILE A N 1
ATOM 827 C CA . ILE A 1 109 ? -2.671 -3.655 -3.784 1.00 92.00 109 ILE A CA 1
ATOM 828 C C . ILE A 1 109 ? -1.837 -2.466 -3.302 1.00 92.00 109 ILE A C 1
ATOM 830 O O . ILE A 1 109 ? -2.088 -1.929 -2.224 1.00 92.00 109 ILE A O 1
ATOM 834 N N . CYS A 1 110 ? -0.908 -2.006 -4.141 1.00 89.50 110 CYS A N 1
ATOM 835 C CA . CYS A 1 110 ? -0.068 -0.836 -3.892 1.00 89.50 110 CYS A CA 1
ATOM 836 C C . CYS A 1 110 ? -0.305 0.233 -4.967 1.00 89.50 110 CYS A C 1
ATOM 838 O O . CYS A 1 110 ? 0.033 0.046 -6.145 1.00 89.50 110 CYS A O 1
ATOM 840 N N . THR A 1 111 ? -0.881 1.376 -4.579 1.00 85.62 111 THR A N 1
ATOM 841 C CA . THR A 1 111 ? -1.177 2.467 -5.521 1.00 85.62 111 THR A CA 1
ATOM 842 C C . THR A 1 111 ? -0.022 3.449 -5.709 1.00 85.62 111 THR A C 1
ATOM 844 O O . THR A 1 111 ? -0.062 4.246 -6.643 1.00 85.62 111 THR A O 1
ATOM 847 N N . ALA A 1 112 ? 1.007 3.399 -4.850 1.00 76.94 112 ALA A N 1
ATOM 848 C CA . ALA A 1 112 ? 2.140 4.333 -4.859 1.00 76.94 112 ALA A CA 1
ATOM 849 C C . ALA A 1 112 ? 1.686 5.810 -4.941 1.00 76.94 112 ALA A C 1
ATOM 851 O O . ALA A 1 112 ? 2.186 6.585 -5.754 1.00 76.94 112 ALA A O 1
ATOM 852 N N . GLY A 1 113 ? 0.657 6.168 -4.161 1.00 74.00 113 GLY A N 1
ATOM 853 C CA . GLY A 1 113 ? 0.087 7.521 -4.123 1.00 74.00 113 GLY A CA 1
ATOM 854 C C . GLY A 1 113 ? -0.793 7.902 -5.323 1.00 74.00 113 GLY A C 1
ATOM 855 O O . GLY A 1 113 ? -1.221 9.047 -5.427 1.00 74.00 113 GLY A O 1
ATOM 856 N N . ARG A 1 114 ? -1.086 6.981 -6.251 1.00 80.12 114 ARG A N 1
ATOM 857 C CA . ARG A 1 114 ? -2.004 7.258 -7.366 1.00 80.12 114 ARG A CA 1
ATOM 858 C C . ARG A 1 114 ? -3.465 7.146 -6.911 1.00 80.12 114 ARG A C 1
ATOM 860 O O . ARG A 1 114 ? -3.820 6.144 -6.278 1.00 80.12 114 ARG A O 1
ATOM 867 N N . PRO A 1 115 ? -4.343 8.084 -7.311 1.00 85.50 115 PRO A N 1
ATOM 868 C CA . PRO A 1 115 ? -5.768 7.962 -7.046 1.00 85.50 115 PRO A CA 1
ATOM 869 C C . PRO A 1 115 ? -6.376 6.818 -7.861 1.00 85.50 115 PRO A C 1
ATOM 871 O O . PRO A 1 115 ? -5.971 6.548 -8.994 1.00 85.50 115 PRO A O 1
ATOM 874 N N . LEU A 1 116 ? -7.391 6.158 -7.308 1.00 88.50 116 LEU A N 1
ATOM 875 C CA . LEU A 1 116 ? -8.205 5.193 -8.047 1.00 88.50 116 LEU A CA 1
ATOM 876 C C . LEU A 1 116 ? -9.247 5.922 -8.902 1.00 88.50 116 LEU A C 1
ATOM 878 O O . LEU A 1 116 ? -9.771 6.961 -8.504 1.00 88.50 116 LEU A O 1
ATOM 882 N N . ALA A 1 117 ? -9.579 5.363 -10.065 1.00 90.81 117 ALA A N 1
ATOM 883 C CA . ALA A 1 117 ? -10.646 5.882 -10.919 1.00 90.81 117 ALA A CA 1
ATOM 884 C C . ALA A 1 117 ? -12.024 5.777 -10.238 1.00 90.81 117 ALA A C 1
ATOM 886 O O . ALA A 1 117 ? -12.838 6.694 -10.349 1.00 90.81 117 ALA A O 1
ATOM 887 N N . ASP A 1 118 ? -12.268 4.685 -9.506 1.00 91.62 118 ASP A N 1
ATOM 888 C CA . ASP A 1 118 ? -13.426 4.512 -8.625 1.00 91.62 118 ASP A CA 1
ATOM 889 C C . ASP A 1 118 ? -13.004 3.760 -7.346 1.00 91.62 118 ASP A C 1
ATOM 891 O O . ASP A 1 118 ? -12.697 2.565 -7.410 1.00 91.62 118 ASP A O 1
ATOM 895 N N . PRO A 1 119 ? -13.024 4.405 -6.164 1.00 91.38 119 PRO A N 1
ATOM 896 C CA . PRO A 1 119 ? -12.639 3.766 -4.906 1.00 91.38 119 PRO A CA 1
ATOM 897 C C . PRO A 1 119 ? -13.488 2.537 -4.537 1.00 91.38 119 PRO A C 1
ATOM 899 O O . PRO A 1 119 ? -13.015 1.645 -3.832 1.00 91.38 119 PRO A O 1
ATOM 902 N N . ARG A 1 120 ? -14.725 2.422 -5.051 1.00 93.12 120 ARG A N 1
ATOM 903 C CA . ARG A 1 120 ? -15.603 1.263 -4.793 1.00 93.12 120 ARG A CA 1
ATOM 904 C C . ARG A 1 120 ? -15.052 -0.036 -5.370 1.00 93.12 120 ARG A C 1
ATOM 906 O O . ARG A 1 120 ? -15.449 -1.111 -4.918 1.00 93.12 120 ARG A O 1
ATOM 913 N N . GLN A 1 121 ? -14.143 0.040 -6.341 1.00 93.25 121 GLN A N 1
ATOM 914 C CA . GLN A 1 121 ? -13.511 -1.129 -6.949 1.00 93.25 121 GLN A CA 1
ATOM 915 C C . GLN A 1 121 ? -12.771 -1.993 -5.918 1.00 93.25 121 GLN A C 1
ATOM 917 O O . GLN A 1 121 ? -12.783 -3.215 -6.046 1.00 93.25 121 GLN A O 1
ATOM 922 N N . LEU A 1 122 ? -12.225 -1.397 -4.849 1.00 92.81 122 LEU A N 1
ATOM 923 C CA . LEU A 1 122 ? -11.530 -2.124 -3.777 1.00 92.81 122 LEU A CA 1
ATOM 924 C C . LEU A 1 122 ? -12.429 -3.135 -3.052 1.00 92.81 122 LEU A C 1
ATOM 926 O O . LEU A 1 122 ? -11.973 -4.202 -2.653 1.00 92.81 122 LEU A O 1
ATOM 930 N N . THR A 1 123 ? -13.733 -2.860 -2.957 1.00 90.56 123 THR A N 1
ATOM 931 C CA . THR A 1 123 ? -14.706 -3.773 -2.323 1.00 90.56 123 THR A CA 1
ATOM 932 C C . THR A 1 123 ? -14.933 -5.064 -3.118 1.00 90.56 123 THR A C 1
ATOM 934 O O . THR A 1 123 ? -15.571 -5.999 -2.635 1.00 90.56 123 THR A O 1
ATOM 937 N N . ARG A 1 124 ? -14.427 -5.129 -4.355 1.00 94.25 124 ARG A N 1
ATOM 938 C CA . ARG A 1 124 ? -14.607 -6.252 -5.283 1.00 94.25 124 ARG A CA 1
ATOM 939 C C . ARG A 1 124 ? -13.411 -7.206 -5.298 1.00 94.25 124 ARG A C 1
ATOM 941 O O . ARG A 1 124 ? -13.377 -8.087 -6.152 1.00 94.25 124 ARG A O 1
ATOM 948 N N . PHE A 1 125 ? -12.465 -7.066 -4.371 1.00 94.31 125 PHE A N 1
ATOM 949 C CA . PHE A 1 125 ? -11.332 -7.978 -4.202 1.00 94.31 125 PHE A CA 1
ATOM 950 C C . PHE A 1 125 ? -11.523 -8.823 -2.932 1.00 94.31 125 PHE A C 1
ATOM 952 O O . PHE A 1 125 ? -11.284 -8.339 -1.825 1.00 94.31 125 PHE A O 1
ATOM 959 N N . PRO A 1 126 ? -11.994 -10.079 -3.055 1.00 90.19 126 PRO A N 1
ATOM 960 C CA . PRO A 1 126 ? -12.400 -10.881 -1.899 1.00 90.19 126 PRO A CA 1
ATOM 961 C C . PRO A 1 126 ? -11.230 -11.320 -1.010 1.00 90.19 126 PRO A C 1
ATOM 963 O O . PRO A 1 126 ? -11.441 -11.554 0.175 1.00 90.19 126 PRO A O 1
ATOM 966 N N . ALA A 1 127 ? -10.024 -11.432 -1.573 1.00 92.00 127 ALA A N 1
ATOM 967 C CA . ALA A 1 127 ? -8.818 -11.830 -0.851 1.00 92.00 127 ALA A CA 1
ATOM 968 C C . ALA A 1 127 ? -7.993 -10.638 -0.335 1.00 92.00 127 ALA A C 1
ATOM 970 O O . ALA A 1 127 ? -6.985 -10.866 0.318 1.00 92.00 127 ALA A O 1
ATOM 971 N N . LEU A 1 128 ? -8.402 -9.392 -0.617 1.00 95.69 128 LEU A N 1
ATOM 972 C CA . LEU A 1 128 ? -7.635 -8.189 -0.283 1.00 95.69 128 LEU A CA 1
ATOM 973 C C . LEU A 1 128 ? -7.442 -8.053 1.229 1.00 95.69 128 LEU A C 1
ATOM 975 O O . LEU A 1 128 ? -8.391 -7.737 1.936 1.00 95.69 128 LEU A O 1
ATOM 979 N N . ASP A 1 129 ? -6.221 -8.238 1.713 1.00 94.88 129 ASP A N 1
ATOM 980 C CA . ASP A 1 129 ? -5.856 -8.110 3.123 1.00 94.88 129 ASP A CA 1
ATOM 981 C C . ASP A 1 129 ? -4.809 -7.016 3.380 1.00 94.88 129 ASP A C 1
ATOM 983 O O . ASP A 1 129 ? -4.678 -6.558 4.519 1.00 94.88 129 ASP A O 1
ATOM 987 N N . PHE A 1 130 ? -4.143 -6.527 2.331 1.00 93.62 130 PHE A N 1
ATOM 988 C CA . PHE A 1 130 ? -3.201 -5.416 2.385 1.00 93.62 130 PHE A CA 1
ATOM 989 C C . PHE A 1 130 ? -3.514 -4.341 1.339 1.00 93.62 130 PHE A C 1
ATOM 991 O O . PHE A 1 130 ? -3.697 -4.624 0.153 1.00 93.62 130 PHE A O 1
ATOM 998 N N . LEU A 1 131 ? -3.520 -3.082 1.779 1.00 93.94 131 LEU A N 1
ATOM 999 C CA . LEU A 1 131 ? -3.665 -1.920 0.906 1.00 93.94 131 LEU A CA 1
ATOM 1000 C C . LEU A 1 131 ? -2.603 -0.871 1.240 1.00 93.94 131 LEU A C 1
ATOM 1002 O O . LEU A 1 131 ? -2.467 -0.465 2.392 1.00 93.94 131 LEU A O 1
ATOM 1006 N N . SER A 1 132 ? -1.896 -0.409 0.217 1.00 92.00 132 SER A N 1
ATOM 1007 C CA . SER A 1 132 ? -0.941 0.694 0.290 1.00 92.00 132 SER A CA 1
ATOM 1008 C C . SER A 1 132 ? -1.384 1.820 -0.636 1.00 92.00 132 SER A C 1
ATOM 1010 O O . SER A 1 132 ? -1.575 1.601 -1.837 1.00 92.00 132 SER A O 1
ATOM 1012 N N . MET A 1 133 ? -1.601 3.016 -0.084 1.00 90.06 133 MET A N 1
ATOM 1013 C CA . MET A 1 133 ? -2.022 4.194 -0.850 1.00 90.06 133 MET A CA 1
ATOM 1014 C C . MET A 1 133 ? -1.645 5.512 -0.170 1.00 90.06 133 MET A C 1
ATOM 1016 O O . MET A 1 133 ? -1.191 5.532 0.974 1.00 90.06 133 MET A O 1
ATOM 1020 N N . GLY A 1 134 ? -1.847 6.613 -0.897 1.00 89.38 134 GLY A N 1
ATOM 1021 C CA . GLY A 1 134 ? -1.569 7.960 -0.421 1.00 89.38 134 GLY A CA 1
ATOM 1022 C C . GLY A 1 134 ? -2.464 8.413 0.726 1.00 89.38 134 GLY A C 1
ATOM 1023 O O . GLY A 1 134 ? -3.577 7.914 0.917 1.00 89.38 134 GLY A O 1
ATOM 1024 N N . LEU A 1 135 ? -1.978 9.389 1.499 1.00 91.00 135 LEU A N 1
ATOM 1025 C CA . LEU A 1 135 ? -2.730 9.982 2.607 1.00 91.00 135 LEU A CA 1
ATOM 1026 C C . LEU A 1 135 ? -4.076 10.560 2.134 1.00 91.00 135 LEU A C 1
ATOM 1028 O O . LEU A 1 135 ? -5.103 10.354 2.783 1.00 91.00 135 LEU A O 1
ATOM 1032 N N . ALA A 1 136 ? -4.083 11.253 0.991 1.00 89.38 136 ALA A N 1
ATOM 1033 C CA . ALA A 1 136 ? -5.290 11.839 0.413 1.00 89.38 136 ALA A CA 1
ATOM 1034 C C . ALA A 1 136 ? -6.316 10.768 0.002 1.00 89.38 136 ALA A C 1
ATOM 1036 O O . ALA A 1 136 ? -7.511 10.915 0.270 1.00 89.38 136 ALA A O 1
ATOM 1037 N N . GLU A 1 137 ? -5.861 9.667 -0.596 1.00 90.94 137 GLU A N 1
ATOM 1038 C CA . GLU A 1 137 ? -6.721 8.552 -0.994 1.00 90.94 137 GLU A CA 1
ATOM 1039 C C . GLU A 1 137 ? -7.305 7.823 0.221 1.00 90.94 137 GLU A C 1
ATOM 1041 O O . GLU A 1 137 ? -8.499 7.514 0.230 1.00 90.94 137 GLU A O 1
ATOM 1046 N N . TRP A 1 138 ? -6.508 7.613 1.275 1.00 94.19 138 TRP A N 1
ATOM 1047 C CA . TRP A 1 138 ? -7.000 7.038 2.528 1.00 94.19 138 TRP A CA 1
ATOM 1048 C C . TRP A 1 138 ? -8.094 7.892 3.161 1.00 94.19 138 TRP A C 1
ATOM 1050 O O . TRP A 1 138 ? -9.124 7.357 3.579 1.00 94.19 138 TRP A O 1
ATOM 1060 N N . ARG A 1 139 ? -7.909 9.219 3.195 1.00 93.44 139 ARG A N 1
ATOM 1061 C CA . ARG A 1 139 ? -8.946 10.149 3.665 1.00 93.44 139 ARG A CA 1
ATOM 1062 C C . ARG A 1 139 ? -10.221 10.024 2.841 1.00 93.44 139 ARG A C 1
ATOM 1064 O O . ARG A 1 139 ? -11.292 9.888 3.422 1.00 93.44 139 ARG A O 1
ATOM 1071 N N . ALA A 1 140 ? -10.107 9.986 1.514 1.00 92.00 140 ALA A N 1
ATOM 1072 C CA . ALA A 1 140 ? -11.262 9.825 0.635 1.00 92.00 140 ALA A CA 1
ATOM 1073 C C . ALA A 1 140 ? -12.012 8.499 0.873 1.00 92.00 140 ALA A C 1
ATOM 1075 O O . ALA A 1 140 ? -13.242 8.483 0.834 1.00 92.00 140 ALA A O 1
ATOM 1076 N N . LEU A 1 141 ? -11.303 7.395 1.148 1.00 94.81 141 LEU A N 1
ATOM 1077 C CA . LEU A 1 141 ? -11.929 6.112 1.491 1.00 94.81 141 LEU A CA 1
ATOM 1078 C C . LEU A 1 141 ? -12.646 6.138 2.840 1.00 94.81 141 LEU A C 1
ATOM 1080 O O . LEU A 1 141 ? -13.754 5.611 2.938 1.00 94.81 141 LEU A O 1
ATOM 1084 N N . LEU A 1 142 ? -12.020 6.721 3.863 1.00 95.94 142 LEU A N 1
ATOM 1085 C CA . LEU A 1 142 ? -12.608 6.857 5.196 1.00 95.94 142 LEU A CA 1
ATOM 1086 C C . LEU A 1 142 ? -13.866 7.727 5.155 1.00 95.94 142 LEU A C 1
ATOM 1088 O O . LEU A 1 142 ? -14.913 7.301 5.633 1.00 95.94 142 LEU A O 1
ATOM 1092 N N . ASP A 1 143 ? -13.783 8.901 4.523 1.00 94.69 143 ASP A N 1
ATOM 1093 C CA . ASP A 1 143 ? -14.895 9.851 4.422 1.00 94.69 143 ASP A CA 1
ATOM 1094 C C . ASP A 1 143 ? -16.075 9.277 3.611 1.00 94.69 143 ASP A C 1
ATOM 1096 O O . ASP A 1 143 ? -17.229 9.639 3.839 1.00 94.69 143 ASP A O 1
ATOM 1100 N N . ALA A 1 144 ? -15.798 8.369 2.668 1.00 94.19 144 ALA A N 1
ATOM 1101 C CA . ALA A 1 144 ? -16.810 7.674 1.874 1.00 94.19 144 ALA A CA 1
ATOM 1102 C C . ALA A 1 144 ? -17.311 6.358 2.501 1.00 94.19 144 ALA A C 1
ATOM 1104 O O . ALA A 1 144 ? -18.172 5.711 1.903 1.00 94.19 144 ALA A O 1
ATOM 1105 N N . GLU A 1 145 ? -16.775 5.945 3.655 1.00 94.81 145 GLU A N 1
ATOM 1106 C CA . GLU A 1 145 ? -17.054 4.650 4.300 1.00 94.81 145 GLU A CA 1
ATOM 1107 C C . GLU A 1 145 ? -16.790 3.440 3.375 1.00 94.81 145 GLU A C 1
ATOM 1109 O O . GLU A 1 145 ? -17.517 2.447 3.374 1.00 94.81 145 GLU A O 1
ATOM 1114 N N . LEU A 1 146 ? -15.735 3.519 2.556 1.00 95.19 146 LEU A N 1
ATOM 1115 C CA . LEU A 1 146 ? -15.382 2.506 1.549 1.00 95.19 146 LEU A CA 1
ATOM 1116 C C . LEU A 1 146 ? -14.168 1.649 1.926 1.00 95.19 146 LEU A C 1
ATOM 1118 O O . LEU A 1 146 ? -13.687 0.875 1.096 1.00 95.19 146 LEU A O 1
ATOM 1122 N N . VAL A 1 147 ? -13.662 1.769 3.155 1.00 95.69 147 VAL A N 1
ATOM 1123 C CA . VAL A 1 147 ? -12.539 0.952 3.634 1.00 95.69 147 VAL A CA 1
ATOM 1124 C C . VAL A 1 147 ? -12.945 -0.531 3.631 1.00 95.69 147 VAL A C 1
ATOM 1126 O O . VAL A 1 147 ? -13.921 -0.887 4.298 1.00 95.69 147 VAL A O 1
ATOM 1129 N N . PRO A 1 148 ? -12.228 -1.417 2.908 1.00 94.25 148 PRO A N 1
ATOM 1130 C CA . PRO A 1 148 ? -12.574 -2.833 2.874 1.00 94.25 148 PRO A CA 1
ATOM 1131 C C . PRO A 1 148 ? -12.464 -3.463 4.276 1.00 94.25 148 PRO A C 1
ATOM 1133 O O . PRO A 1 148 ? -11.395 -3.411 4.889 1.00 94.25 148 PRO A O 1
ATOM 1136 N N . PRO A 1 149 ? -13.538 -4.072 4.809 1.00 92.31 149 PRO A N 1
ATOM 1137 C CA . PRO A 1 149 ? -13.580 -4.547 6.196 1.00 92.31 149 PRO A CA 1
ATOM 1138 C C . PRO A 1 149 ? -12.703 -5.778 6.468 1.00 92.31 149 PRO A C 1
ATOM 1140 O O . PRO A 1 149 ? -12.523 -6.158 7.621 1.00 92.31 149 PRO A O 1
ATOM 1143 N N . GLN A 1 150 ? -12.189 -6.429 5.425 1.00 90.31 150 GLN A N 1
ATOM 1144 C CA . GLN A 1 150 ? -11.313 -7.595 5.525 1.00 90.31 150 GLN A CA 1
ATOM 1145 C C . GLN A 1 150 ? -9.820 -7.245 5.643 1.00 90.31 150 GLN A C 1
ATOM 1147 O O . GLN A 1 150 ? -9.012 -8.156 5.817 1.00 90.31 150 GLN A O 1
ATOM 1152 N N . LEU A 1 151 ? -9.445 -5.962 5.540 1.00 94.88 151 LEU A N 1
ATOM 1153 C CA . LEU A 1 151 ? -8.040 -5.561 5.614 1.00 94.88 151 LEU A CA 1
ATOM 1154 C C . LEU A 1 151 ? -7.411 -5.987 6.946 1.00 94.88 151 LEU A C 1
ATOM 1156 O O . LEU A 1 151 ? -7.961 -5.775 8.028 1.00 94.88 151 LEU A O 1
ATOM 1160 N N . LEU A 1 152 ? -6.219 -6.567 6.848 1.00 91.38 152 LEU A N 1
ATOM 1161 C CA . LEU A 1 152 ? -5.371 -6.937 7.976 1.00 91.38 152 LEU A CA 1
ATOM 1162 C C . LEU A 1 152 ? -4.228 -5.943 8.171 1.00 91.38 152 LEU A C 1
ATOM 1164 O O . LEU A 1 152 ? -3.757 -5.773 9.297 1.00 91.38 152 LEU A O 1
ATOM 1168 N N . ALA A 1 153 ? -3.800 -5.284 7.096 1.00 91.31 153 ALA A N 1
ATOM 1169 C CA . ALA A 1 153 ? -2.745 -4.289 7.117 1.00 91.31 153 ALA A CA 1
ATOM 1170 C C . ALA A 1 153 ? 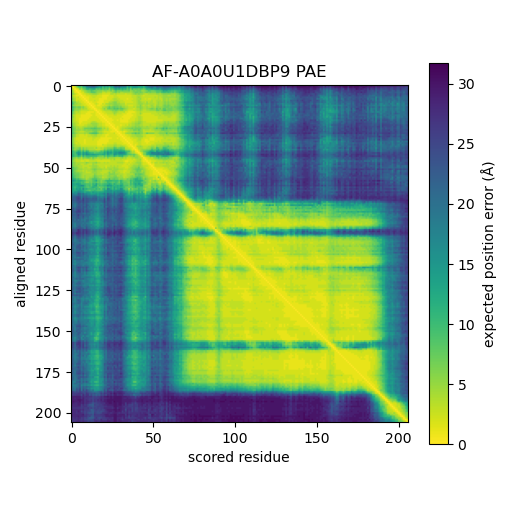-3.037 -3.141 6.139 1.00 91.31 153 ALA A C 1
ATOM 1172 O O . ALA A 1 153 ? -3.677 -3.313 5.100 1.00 91.31 153 ALA A O 1
ATOM 1173 N N . ALA A 1 154 ? -2.560 -1.955 6.505 1.00 93.56 154 ALA A N 1
ATOM 1174 C CA . ALA A 1 154 ? -2.693 -0.733 5.732 1.00 93.56 154 ALA A CA 1
ATOM 1175 C C . ALA A 1 154 ? -1.371 0.033 5.785 1.00 93.56 154 ALA A C 1
ATOM 1177 O O . ALA A 1 154 ? -0.781 0.181 6.857 1.00 93.56 154 ALA A O 1
ATOM 1178 N N . GLU A 1 155 ? -0.930 0.532 4.639 1.00 91.56 155 GLU A N 1
ATOM 1179 C CA . GLU A 1 155 ? 0.210 1.434 4.521 1.00 91.56 155 GLU A CA 1
ATOM 1180 C C . GLU A 1 155 ? -0.273 2.797 4.022 1.00 91.56 155 GLU A C 1
ATOM 1182 O O . GLU A 1 155 ? -0.985 2.891 3.018 1.00 91.56 155 GLU A O 1
ATOM 1187 N N . ILE A 1 156 ? 0.121 3.854 4.733 1.00 90.88 156 ILE A N 1
ATOM 1188 C CA . ILE A 1 156 ? -0.091 5.244 4.328 1.00 90.88 156 ILE A CA 1
ATOM 1189 C C . ILE A 1 156 ? 1.231 5.741 3.743 1.00 90.88 156 ILE A C 1
ATOM 1191 O O . ILE A 1 156 ? 2.182 5.972 4.487 1.00 90.88 156 ILE A O 1
ATOM 1195 N N . PHE A 1 157 ? 1.283 5.877 2.421 1.00 81.94 157 PHE A N 1
ATOM 1196 C CA . PHE A 1 157 ? 2.474 6.271 1.672 1.00 81.94 157 PHE A CA 1
ATOM 1197 C C . PHE A 1 157 ? 2.402 7.755 1.294 1.00 81.94 157 PHE A C 1
ATOM 1199 O O . PHE A 1 157 ? 1.582 8.122 0.460 1.00 81.94 157 PHE A O 1
ATOM 1206 N N . ASP A 1 158 ? 3.232 8.620 1.877 1.00 75.00 158 ASP A N 1
ATOM 1207 C CA . ASP A 1 158 ? 3.345 10.019 1.439 1.00 75.00 158 ASP A CA 1
ATOM 1208 C C . ASP A 1 158 ? 4.648 10.650 1.957 1.00 75.00 158 ASP A C 1
ATOM 1210 O O . ASP A 1 158 ? 4.782 10.900 3.161 1.00 75.00 158 ASP A O 1
ATOM 1214 N N . ASP A 1 159 ? 5.586 10.908 1.039 1.00 65.12 159 ASP A N 1
ATOM 1215 C CA . ASP A 1 159 ? 6.922 11.454 1.322 1.00 65.12 159 ASP A CA 1
ATOM 1216 C C . ASP A 1 159 ? 6.882 12.863 1.947 1.00 65.12 159 ASP A C 1
ATOM 1218 O O . ASP A 1 159 ? 7.799 13.232 2.683 1.00 65.12 159 ASP A O 1
ATOM 1222 N N . ASP A 1 160 ? 5.812 13.632 1.705 1.00 68.25 160 ASP A N 1
ATOM 1223 C CA . ASP A 1 160 ? 5.676 15.031 2.141 1.00 68.25 160 ASP A CA 1
ATOM 1224 C C . ASP A 1 160 ? 4.560 15.236 3.189 1.00 68.25 160 ASP A C 1
ATOM 1226 O O . ASP A 1 160 ? 4.242 16.371 3.567 1.00 68.25 160 ASP A O 1
ATOM 1230 N N . SER A 1 161 ? 3.955 14.154 3.692 1.00 71.38 161 SER A N 1
ATOM 1231 C CA . SER A 1 161 ? 2.847 14.253 4.648 1.00 71.38 161 SER A CA 1
ATOM 1232 C C . SER A 1 161 ? 3.262 14.808 6.014 1.00 71.38 161 SER A C 1
ATOM 1234 O O . SER A 1 161 ? 4.276 14.440 6.613 1.00 71.38 161 SER A O 1
ATOM 1236 N N . GLU A 1 162 ? 2.411 15.668 6.581 1.00 84.25 162 GLU A N 1
ATOM 1237 C CA . GLU A 1 162 ? 2.562 16.080 7.973 1.00 84.25 162 GLU A CA 1
ATOM 1238 C C . GLU A 1 162 ? 2.292 14.881 8.897 1.00 84.25 162 GLU A C 1
ATOM 1240 O O . GLU A 1 162 ? 1.199 14.313 8.892 1.00 84.25 162 GLU A O 1
ATOM 1245 N N . LEU A 1 163 ? 3.260 14.540 9.757 1.00 85.88 163 LEU A N 1
ATOM 1246 C CA . LEU A 1 163 ? 3.172 13.410 10.694 1.00 85.88 163 LEU A CA 1
ATOM 1247 C C . LEU A 1 163 ? 1.853 13.379 11.489 1.00 85.88 163 LEU A C 1
ATOM 1249 O O . LEU A 1 163 ? 1.304 12.309 11.739 1.00 85.88 163 LEU A O 1
ATOM 1253 N N . ALA A 1 164 ? 1.331 14.544 11.884 1.00 89.06 164 ALA A N 1
ATOM 1254 C CA . ALA A 1 164 ? 0.065 14.644 12.607 1.00 89.06 164 ALA A CA 1
ATOM 1255 C C . ALA A 1 164 ? -1.138 14.170 11.770 1.00 89.06 164 ALA A C 1
ATOM 1257 O O . ALA A 1 164 ? -2.018 13.480 12.293 1.00 89.06 164 ALA A O 1
ATOM 1258 N N . ALA A 1 165 ? -1.170 14.495 10.475 1.00 90.88 165 ALA A N 1
ATOM 1259 C CA . ALA A 1 165 ? -2.225 14.067 9.561 1.00 90.88 165 ALA A CA 1
ATOM 1260 C C . ALA A 1 165 ? -2.151 12.556 9.291 1.00 90.88 165 ALA A C 1
ATOM 1262 O O . ALA A 1 165 ? -3.179 11.870 9.308 1.00 90.88 165 ALA A O 1
ATOM 1263 N N . THR A 1 166 ? -0.934 12.025 9.143 1.00 92.56 166 THR A N 1
ATOM 1264 C CA . THR A 1 166 ? -0.681 10.586 8.982 1.00 92.56 166 THR A CA 1
ATOM 1265 C C . THR A 1 166 ? -1.129 9.801 10.210 1.00 92.56 166 THR A C 1
ATOM 1267 O O . THR A 1 166 ? -1.889 8.843 10.077 1.00 92.56 166 THR A O 1
ATOM 1270 N N . VAL A 1 167 ? -0.757 10.235 11.420 1.00 93.38 167 VAL A N 1
ATOM 1271 C CA . VAL A 1 167 ? -1.181 9.558 12.658 1.00 93.38 167 VAL A CA 1
ATOM 1272 C C . VAL A 1 167 ? -2.689 9.671 12.886 1.00 93.38 167 VAL A C 1
ATOM 1274 O O . VAL A 1 167 ? -3.308 8.704 13.322 1.00 93.38 167 VAL A O 1
ATOM 1277 N N . THR A 1 168 ? -3.304 10.811 12.560 1.00 95.06 168 THR A N 1
ATOM 1278 C CA . THR A 1 168 ? -4.767 10.963 12.643 1.00 95.06 168 THR A CA 1
ATOM 1279 C C . THR A 1 168 ? -5.470 9.953 11.737 1.00 95.06 168 THR A C 1
ATOM 1281 O O . THR A 1 168 ? -6.330 9.209 12.198 1.00 95.06 168 THR A O 1
ATOM 1284 N N . THR A 1 169 ? -5.045 9.853 10.477 1.00 96.19 169 THR A N 1
ATOM 1285 C CA . THR A 1 169 ? -5.615 8.906 9.504 1.00 96.19 169 THR A CA 1
ATOM 1286 C C . THR A 1 169 ? -5.379 7.452 9.916 1.00 96.19 169 THR A C 1
ATOM 1288 O O .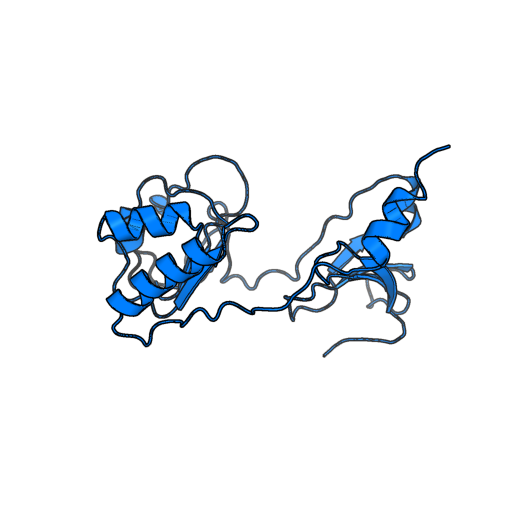 THR A 1 169 ? -6.293 6.631 9.839 1.00 96.19 169 THR A O 1
ATOM 1291 N N . ALA A 1 170 ? -4.187 7.129 10.426 1.00 95.94 170 ALA A N 1
ATOM 1292 C CA . ALA A 1 170 ? -3.893 5.806 10.969 1.00 95.94 170 ALA A CA 1
ATOM 1293 C C . ALA A 1 170 ? -4.797 5.464 12.164 1.00 95.94 170 ALA A C 1
ATOM 1295 O O . ALA A 1 170 ? -5.287 4.343 12.258 1.00 95.94 170 ALA A O 1
ATOM 1296 N N . ASN A 1 171 ? -5.060 6.419 13.059 1.00 97.62 171 ASN A N 1
ATOM 1297 C CA . ASN A 1 171 ? -5.952 6.218 14.200 1.00 97.62 171 ASN A CA 1
ATOM 1298 C C . ASN A 1 171 ? -7.417 6.044 13.794 1.00 97.62 171 ASN A C 1
ATOM 1300 O O . ASN A 1 171 ? -8.098 5.220 14.399 1.00 97.62 171 ASN A O 1
ATOM 1304 N N . ASP A 1 172 ? -7.887 6.747 12.762 1.00 97.75 172 ASP A N 1
ATOM 1305 C CA . ASP A 1 172 ? -9.228 6.533 12.206 1.00 97.75 172 ASP A CA 1
ATOM 1306 C C . ASP A 1 172 ? -9.369 5.102 11.651 1.00 97.75 172 ASP A C 1
ATOM 1308 O O . ASP A 1 172 ? -10.345 4.410 11.953 1.00 97.75 172 ASP A O 1
ATOM 1312 N N . LEU A 1 173 ? -8.354 4.608 10.924 1.00 96.94 173 LEU A N 1
ATOM 1313 C CA . LEU A 1 173 ? -8.297 3.214 10.466 1.00 96.94 173 LEU A CA 1
ATOM 1314 C C . LEU A 1 173 ? -8.269 2.238 11.649 1.00 96.94 173 LEU A C 1
ATOM 1316 O O . LEU A 1 173 ? -9.095 1.334 11.730 1.00 96.94 173 LEU A O 1
ATOM 1320 N N . LEU A 1 174 ? -7.356 2.423 12.605 1.00 96.44 174 LEU A N 1
ATOM 1321 C CA . LEU A 1 174 ? -7.248 1.559 13.785 1.00 96.44 174 LEU A CA 1
ATOM 1322 C C . LEU A 1 174 ? -8.564 1.521 14.572 1.00 96.44 174 LEU A C 1
ATOM 1324 O O . LEU A 1 174 ? -8.997 0.441 14.975 1.00 96.44 174 LEU A O 1
ATOM 1328 N N . GLY A 1 175 ? -9.230 2.666 14.729 1.00 97.00 175 GLY A N 1
ATOM 1329 C CA . GLY A 1 175 ? -10.542 2.783 15.356 1.00 97.00 175 GLY A CA 1
ATOM 1330 C C . GLY A 1 175 ? -11.617 1.974 14.632 1.00 97.00 175 GLY A C 1
ATOM 1331 O O . GLY A 1 175 ? -12.351 1.231 15.287 1.00 97.00 175 GLY A O 1
ATOM 1332 N N . LEU A 1 176 ? -11.659 2.037 13.295 1.00 96.75 176 LEU A N 1
ATOM 1333 C CA . LEU A 1 176 ? -12.584 1.251 12.470 1.00 96.75 176 LEU A CA 1
ATOM 1334 C C . LEU A 1 176 ? -12.422 -0.262 12.696 1.00 96.75 176 LEU A C 1
ATOM 1336 O O . LEU A 1 176 ? -13.410 -0.991 12.761 1.00 96.75 176 LEU A O 1
ATOM 1340 N N . PHE A 1 177 ? -11.183 -0.726 12.877 1.00 95.56 177 PHE A N 1
ATOM 1341 C CA . PHE A 1 177 ? -10.862 -2.134 13.134 1.00 95.56 177 PHE A CA 1
ATOM 1342 C C . PHE A 1 177 ? -10.795 -2.501 14.629 1.00 95.56 177 PHE A C 1
ATOM 1344 O O . PHE A 1 177 ? -10.389 -3.616 14.970 1.00 95.56 177 PHE A O 1
ATOM 1351 N N . GLY A 1 178 ? -11.165 -1.591 15.539 1.00 95.88 178 GLY A N 1
ATOM 1352 C CA . GLY A 1 178 ? -11.140 -1.828 16.988 1.00 95.88 178 GLY A CA 1
ATOM 1353 C C . GLY A 1 178 ? -9.740 -2.111 17.552 1.00 95.88 178 GLY A C 1
ATOM 1354 O O . GLY A 1 178 ? -9.590 -2.896 18.491 1.00 95.88 178 GLY A O 1
ATOM 1355 N N . ARG A 1 179 ? -8.700 -1.523 16.957 1.00 95.50 179 ARG A N 1
ATOM 1356 C CA . ARG A 1 179 ? -7.295 -1.679 17.349 1.00 95.50 179 ARG A CA 1
ATOM 1357 C C . ARG A 1 179 ? -6.850 -0.556 18.299 1.00 95.50 179 ARG A C 1
ATOM 1359 O O . ARG A 1 179 ? -7.458 0.513 18.314 1.00 95.50 179 ARG A O 1
ATOM 1366 N N . PRO A 1 180 ? -5.786 -0.773 19.095 1.00 95.00 180 PRO A N 1
ATOM 1367 C CA . PRO A 1 180 ? -5.197 0.286 19.911 1.00 95.00 180 PRO A CA 1
ATOM 1368 C C . PRO A 1 180 ? -4.745 1.472 19.055 1.00 95.00 180 PRO A C 1
ATOM 1370 O O . PRO A 1 180 ? -4.167 1.268 17.991 1.00 95.00 180 PRO A O 1
ATOM 1373 N N . LEU A 1 181 ? -4.985 2.690 19.542 1.00 96.19 181 LEU A N 1
ATOM 1374 C CA . LEU A 1 181 ? -4.592 3.923 18.862 1.00 96.19 181 LEU A CA 1
ATOM 1375 C C . LEU A 1 181 ? -3.117 4.258 19.123 1.00 96.19 181 LEU A C 1
ATOM 1377 O O . LEU A 1 181 ? -2.562 3.945 20.177 1.00 96.19 181 LEU A O 1
ATOM 1381 N N . ILE A 1 182 ? -2.500 4.935 18.163 1.00 92.94 182 ILE A N 1
ATOM 1382 C CA . ILE A 1 182 ? -1.154 5.490 18.239 1.00 92.94 182 ILE A CA 1
ATOM 1383 C C . ILE A 1 182 ? -1.195 6.784 19.056 1.00 92.94 182 ILE A C 1
ATOM 1385 O O . ILE A 1 182 ? -1.895 7.740 18.711 1.00 92.94 182 ILE A O 1
ATOM 1389 N N . GLU A 1 183 ? -0.396 6.835 20.121 1.00 91.50 183 GLU A N 1
ATOM 1390 C CA . GLU A 1 183 ? -0.198 8.039 20.926 1.00 91.50 183 GLU A CA 1
ATOM 1391 C C . GLU A 1 183 ? 0.943 8.893 20.357 1.00 91.50 183 GLU A C 1
ATOM 1393 O O . GLU A 1 183 ? 2.083 8.440 20.230 1.00 91.50 183 GLU A O 1
ATOM 1398 N N . MET A 1 184 ? 0.665 10.165 20.059 1.00 87.38 184 MET A N 1
ATOM 1399 C CA . MET A 1 184 ? 1.709 11.122 19.690 1.00 87.38 184 MET A CA 1
ATOM 1400 C C . MET A 1 184 ? 2.275 11.806 20.930 1.00 87.38 184 MET A C 1
ATOM 1402 O O . MET A 1 184 ? 1.576 12.533 21.635 1.00 87.38 184 MET A O 1
ATOM 1406 N N . THR A 1 185 ? 3.577 11.643 21.155 1.00 86.19 185 THR A N 1
ATOM 1407 C CA . THR A 1 185 ? 4.294 12.379 22.201 1.00 86.19 185 THR A CA 1
ATOM 1408 C C . THR A 1 185 ? 5.136 13.480 21.576 1.00 86.19 185 THR A C 1
ATOM 1410 O O . THR A 1 185 ? 6.116 13.216 20.881 1.00 86.19 185 THR A O 1
ATOM 1413 N N . GLN A 1 186 ? 4.796 14.737 21.863 1.00 79.44 186 GLN A N 1
ATOM 1414 C CA . GLN A 1 186 ? 5.627 15.859 21.442 1.00 79.44 186 GLN A CA 1
ATOM 1415 C C . GLN A 1 186 ? 6.927 15.881 22.255 1.00 79.44 186 GLN A C 1
ATOM 1417 O O . GLN A 1 186 ? 6.932 16.153 23.460 1.00 79.44 186 GLN A O 1
ATOM 1422 N N . MET A 1 187 ? 8.052 15.649 21.583 1.00 76.62 187 MET A N 1
ATOM 1423 C CA . MET A 1 187 ? 9.370 15.788 22.192 1.00 76.62 187 MET A CA 1
ATOM 1424 C C . MET A 1 187 ? 9.683 17.269 22.436 1.00 76.62 187 MET A C 1
ATOM 1426 O O . MET A 1 187 ? 10.067 18.014 21.534 1.00 76.62 187 MET A O 1
ATOM 1430 N N . ARG A 1 188 ? 9.531 17.725 23.682 1.00 73.06 188 ARG A N 1
ATOM 1431 C CA . ARG A 1 188 ? 9.980 19.062 24.094 1.00 73.06 188 ARG A CA 1
ATOM 1432 C C . ARG A 1 188 ? 11.492 19.055 24.308 1.00 73.06 188 ARG A C 1
ATOM 1434 O O . ARG A 1 188 ? 12.007 18.227 25.048 1.00 73.06 188 ARG A O 1
ATOM 1441 N N . GLY A 1 189 ? 12.197 20.011 23.703 1.00 54.16 189 GLY A N 1
ATOM 1442 C CA . GLY A 1 189 ? 13.633 20.206 23.933 1.00 54.16 189 GLY A CA 1
ATOM 1443 C C . GLY A 1 189 ? 14.564 19.705 22.830 1.00 54.16 189 GLY A C 1
ATOM 1444 O O . GLY A 1 189 ? 15.777 19.840 22.996 1.00 54.16 189 GLY A O 1
ATOM 1445 N N . TRP A 1 190 ? 14.046 19.241 21.685 1.00 48.41 190 TRP A N 1
ATOM 1446 C CA . TRP A 1 190 ? 14.844 19.154 20.457 1.00 48.41 190 TRP A CA 1
ATOM 1447 C C . TRP A 1 190 ? 15.136 20.576 19.953 1.00 48.41 190 TRP A C 1
ATOM 1449 O O . TRP A 1 190 ? 14.510 21.099 19.035 1.00 48.41 190 TRP A O 1
ATOM 1459 N N . ARG A 1 191 ? 16.034 21.281 20.649 1.00 48.97 191 ARG A N 1
ATOM 1460 C CA . ARG A 1 191 ? 16.581 22.548 20.170 1.00 48.97 191 ARG A CA 1
ATOM 1461 C C . ARG A 1 191 ? 17.236 22.269 18.823 1.00 48.97 191 ARG A C 1
ATOM 1463 O O . ARG A 1 191 ? 18.155 21.458 18.769 1.00 48.97 191 ARG A O 1
ATOM 1470 N N . GLN A 1 192 ? 16.829 23.006 17.791 1.00 52.75 192 GLN A N 1
ATOM 1471 C CA . GLN A 1 192 ? 17.644 23.252 16.603 1.00 52.75 192 GLN A CA 1
ATOM 1472 C C . GLN A 1 192 ? 19.078 23.567 17.037 1.00 52.75 192 GLN A C 1
ATOM 1474 O O . GLN A 1 192 ? 19.368 24.657 17.527 1.00 52.75 192 GLN A O 1
ATOM 1479 N N . ARG A 1 193 ? 19.967 22.591 16.908 1.00 49.91 193 ARG A N 1
ATOM 1480 C CA . ARG A 1 193 ? 21.412 22.781 16.864 1.00 49.91 193 ARG A CA 1
ATOM 1481 C C . ARG A 1 193 ? 21.990 21.574 16.151 1.00 49.91 193 ARG A C 1
ATOM 1483 O O . ARG A 1 193 ? 22.466 20.649 16.796 1.00 49.91 193 ARG A O 1
ATOM 1490 N N . ASN A 1 194 ? 22.021 21.637 14.828 1.00 43.47 194 ASN A N 1
ATOM 1491 C CA . ASN A 1 194 ? 23.133 21.029 14.129 1.00 43.47 194 ASN A CA 1
ATOM 1492 C C . ASN A 1 194 ? 24.109 22.145 13.775 1.00 43.47 194 ASN A C 1
ATOM 1494 O O . ASN A 1 194 ? 23.844 23.026 12.967 1.00 43.47 194 ASN A O 1
ATOM 1498 N N . LEU A 1 195 ? 25.266 22.090 14.433 1.00 49.88 195 LEU A N 1
ATOM 1499 C CA . LEU A 1 195 ? 26.482 22.832 14.105 1.00 49.88 195 LEU A CA 1
ATOM 1500 C C . LEU A 1 195 ? 26.802 22.766 12.594 1.00 49.88 195 LEU A C 1
ATOM 1502 O O . LEU A 1 195 ? 27.411 23.684 12.062 1.00 49.88 195 LEU A O 1
ATOM 1506 N N . MET A 1 196 ? 26.334 21.716 11.911 1.00 48.75 196 MET A N 1
ATOM 1507 C CA . MET A 1 196 ? 26.454 21.514 10.468 1.00 48.75 196 MET A CA 1
ATOM 1508 C C . MET A 1 196 ? 25.649 22.504 9.612 1.00 48.75 196 MET A C 1
ATOM 1510 O O . MET A 1 196 ? 26.132 22.875 8.546 1.00 48.75 196 MET A O 1
ATOM 1514 N N . ASP A 1 197 ? 24.487 22.990 10.063 1.00 47.56 197 ASP A N 1
ATOM 1515 C CA . ASP A 1 197 ? 23.687 23.944 9.272 1.00 47.56 197 ASP A CA 1
ATOM 1516 C C . ASP A 1 197 ? 24.349 25.331 9.248 1.00 47.56 197 ASP A C 1
ATOM 1518 O O . ASP A 1 197 ? 24.423 25.971 8.203 1.00 47.56 197 ASP A O 1
ATOM 1522 N N . ARG A 1 198 ? 24.986 25.735 10.359 1.00 44.22 198 ARG A N 1
ATOM 1523 C CA . ARG A 1 198 ? 25.832 26.944 10.416 1.00 44.22 198 ARG A CA 1
ATOM 1524 C C . ARG A 1 198 ? 27.137 26.830 9.625 1.00 44.22 198 ARG A C 1
ATOM 1526 O O . ARG A 1 198 ? 27.719 27.852 9.285 1.00 44.22 198 ARG A O 1
ATOM 1533 N N . LEU A 1 199 ? 27.625 25.616 9.363 1.00 44.22 199 LEU A N 1
ATOM 1534 C CA . LEU A 1 199 ? 28.833 25.406 8.558 1.00 44.22 199 LEU A CA 1
ATOM 1535 C C . LEU A 1 199 ? 28.532 25.426 7.053 1.00 44.22 199 LEU A C 1
ATOM 1537 O O . LEU A 1 199 ? 29.402 25.816 6.280 1.00 44.22 199 LEU A O 1
ATOM 1541 N N . ARG A 1 200 ? 27.308 25.074 6.628 1.00 48.47 20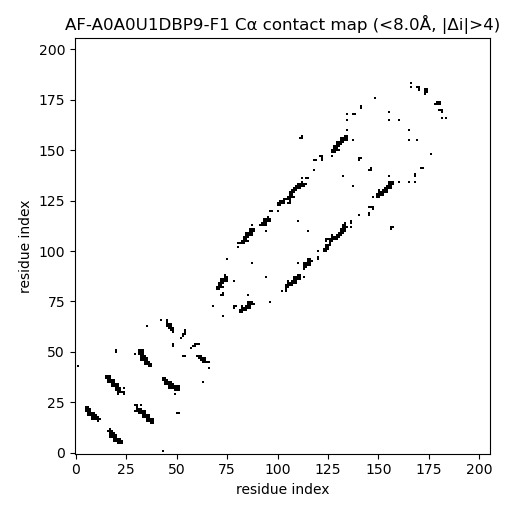0 ARG A N 1
ATOM 1542 C CA . ARG A 1 200 ? 26.893 25.185 5.218 1.00 48.47 200 ARG A CA 1
ATOM 1543 C C . ARG A 1 200 ? 26.709 26.636 4.766 1.00 48.47 200 ARG A C 1
ATOM 1545 O O . ARG A 1 200 ? 27.084 26.944 3.641 1.00 48.47 200 ARG A O 1
ATOM 1552 N N . GLU A 1 201 ? 26.228 27.526 5.634 1.00 41.50 201 GLU A N 1
ATOM 1553 C CA . GLU A 1 201 ? 26.081 28.961 5.320 1.00 41.50 201 GLU A CA 1
ATOM 1554 C C . GLU A 1 201 ? 27.423 29.710 5.180 1.00 41.50 201 GLU A C 1
ATOM 1556 O O . GLU A 1 201 ? 27.468 30.758 4.551 1.00 41.50 201 GLU A O 1
ATOM 1561 N N . ILE A 1 202 ? 28.534 29.178 5.707 1.00 39.78 202 ILE A N 1
ATOM 1562 C CA . ILE A 1 202 ? 29.863 29.819 5.620 1.00 39.78 202 ILE A CA 1
ATOM 1563 C C . ILE A 1 202 ? 30.606 29.457 4.315 1.00 39.78 202 ILE A C 1
ATOM 1565 O O . ILE A 1 202 ? 31.571 30.124 3.952 1.00 39.78 202 ILE A O 1
ATOM 1569 N N . CYS A 1 203 ? 30.170 28.428 3.578 1.00 40.78 203 CYS A N 1
ATOM 1570 C CA . CYS A 1 203 ? 30.917 27.890 2.430 1.0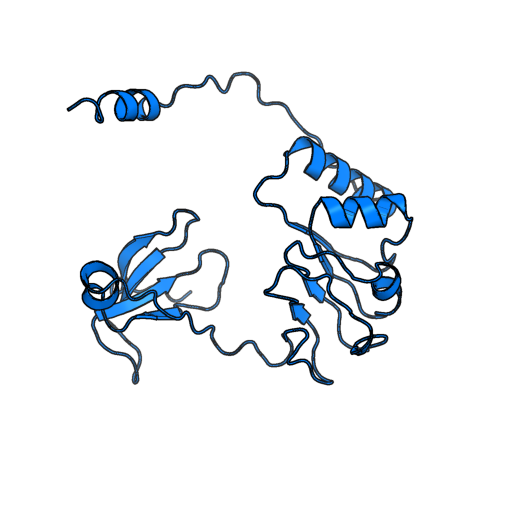0 40.78 203 CYS A CA 1
ATOM 1571 C C . CYS A 1 203 ? 30.347 28.225 1.039 1.00 40.78 203 CYS A C 1
ATOM 1573 O O . CYS A 1 203 ? 30.792 27.625 0.064 1.00 40.78 203 CYS A O 1
ATOM 1575 N N . TRP A 1 204 ? 29.425 29.183 0.914 1.00 37.81 204 TRP A N 1
ATOM 1576 C CA . TRP A 1 204 ? 28.926 29.643 -0.393 1.00 37.81 204 TRP A CA 1
ATOM 1577 C C . TRP A 1 204 ? 28.804 31.170 -0.506 1.00 37.81 204 TRP A C 1
ATOM 1579 O O . TRP A 1 204 ? 27.882 31.671 -1.128 1.00 37.81 204 TRP A O 1
ATOM 1589 N N . ASP A 1 205 ? 29.776 31.902 0.038 1.00 39.91 205 ASP A N 1
ATOM 1590 C CA . ASP A 1 205 ? 30.097 33.249 -0.447 1.00 39.91 205 ASP A CA 1
ATOM 1591 C C . ASP A 1 205 ? 31.541 33.236 -0.970 1.00 39.91 205 ASP A C 1
ATOM 1593 O O . ASP A 1 205 ? 32.520 33.338 -0.225 1.00 39.91 205 ASP A O 1
ATOM 1597 N N . SER A 1 206 ? 31.676 33.035 -2.279 1.00 39.84 206 SER A N 1
ATOM 1598 C CA . SER A 1 206 ? 32.866 33.343 -3.080 1.00 39.84 206 SER A CA 1
ATOM 1599 C C . SER A 1 206 ? 32.418 33.824 -4.450 1.00 39.84 206 SER A C 1
ATOM 1601 O O . SER A 1 206 ? 31.527 33.163 -5.029 1.00 39.84 206 SER A O 1
#

Radius of gyration: 21.76 Å; Cα contacts (8 Å, |Δi|>4): 309; chains: 1; bounding box: 52×50×43 Å

Organism: NCBI:txid451644

InterPro domains:
  IPR018958 Knr4/Smi1-like domain [PF09346] (2-56)

Foldseek 3Di:
DDDDPQFAFDDDPPPPKTWTQHQDDDPPADHAFIWIGDPPDPQDTWGFGNHPCCCPVVVDGGDTDGPPDDLLEDEPVGHDLNHQEYEPDDDQDAAECVVVFQNARHQYYADLAHHHPDLLSVLRHPNHAEYEYELVNLVVCLVVVNPHLNHNYYHHDDPPDDPVSVLVSVQSVCVSNVHDGDDDDDDPPPPPDDVVVVVVVVPPDD

Nearest PDB structures (foldseek):
  5mst-assembly1_A  TM=5.385E-01  e=2.797E+00  Segniliparus rugosus ATCC BAA-974
  8b40-assembly1_F  TM=5.088E-01  e=2.970E+00  Mus musculus
  6z6h-assembly1_B  TM=3.670E-01  e=2.336E+00  Saccharomyces cerevisiae S288C

Secondary structure (DSSP, 8-state):
----TTEEEEEE-SSS-EEEEESS--TT--TTEEEEE-SS--S-EEEEES-HHHHHTS--PPP---S---TTEEETTT--TT--EEE--S-SS-B--GGGTT-SS--EEE-TTPPBS-GGGGGG-TT--EEEE-HHHHHHHHHTT---TT-SEEEE--TT--HHHHHHHHHHHHHHTTPPPPPP---TT-----HHHHHHTTSS--